Protein AF-A0A7C3J459-F1 (afdb_monomer)

Solvent-accessible surface area (backbone atoms only — not comparable to full-atom values): 18589 Å² total; per-residue (Å²): 133,90,83,88,88,87,83,89,86,87,84,85,84,88,87,85,89,77,86,83,72,85,74,74,81,78,81,73,82,73,87,79,75,80,76,58,60,68,54,55,55,45,50,54,50,54,70,47,57,52,96,84,62,43,69,62,56,54,51,49,48,51,51,51,52,50,51,51,39,52,52,49,32,42,52,53,36,30,63,58,34,61,98,46,64,33,66,57,41,47,49,52,47,52,50,55,27,71,74,28,70,70,48,36,50,52,51,50,53,52,50,47,52,53,48,50,53,40,47,36,55,75,72,44,46,53,62,52,48,49,53,52,48,32,66,74,68,74,58,69,51,41,62,57,53,40,71,72,62,55,63,54,56,32,51,48,35,74,75,62,70,42,73,72,55,47,54,51,31,45,42,38,53,72,44,47,49,62,32,50,65,52,36,52,56,34,51,29,61,63,60,64,29,58,41,58,41,48,24,51,55,42,22,55,51,37,41,52,64,66,38,48,60,32,42,74,71,45,43,18,53,23,40,16,55,44,26,46,71,74,69,62,71,49,68,30,52,54,49,51,75,76,72,40,74,65,56,45,52,59,49,55,62,79,46,78,66,36,63,31,37,39,21,61,71,31,14,51,30,46,26,50,24,62,53,34,59,67,45,73,42,63,68,42,19,50,51,41,39,51,49,25,52,49,38,43,48,22,37,37,57,35,19,45,37,48,72,66,16,41,55,45,5,47,52,46,8,54,50,16,38,50,51,11,55,63,69,27,54,88,41,62,90,53,80,75,50,57,91,97

pLDDT: mean 82.53, std 21.28, range [24.19, 98.69]

Nearest PDB structures (foldseek):
  6ebu-assembly1_A  TM=8.012E-01  e=7.419E-03  Aquifex aeolicus VF5
  3w36-assembly1_A  TM=6.814E-01  e=2.046E-01  Streptomyces sp. CNQ-525
  8bm3-assembly4_D  TM=3.125E-01  e=1.199E-02  Escherichia coli K-12

Mean predicted aligned error: 10.64 Å

Secondary structure (DSSP, 8-state):
------------------------------------HHHHHHHHHHHHT-TTTHHHHHHHHHHHHHHHHHHHHHHHHHHHSTTS-HHHHHHHHHHHHHT-HHHHHHHHHHHHHHHHHHHHHHTTHHHHHHHHHHHHHS--THHHHHHHHTTHHHHHHHHH--HHHHHHHHHIIIIIHHHHHHHHHHHHHHTT-HHHHHHHHHHHHHHHHHHHHHHHHS-B--HHHHIIIII-S--S--GGGGT-HHHHHHHHTT--SSB-SS-HHHHHHHHHHHHHGGGS-HHHHHHHHHHHHHHHHHHHHTT-S-HHHHHHHHHHHHHHHHHHHHHGGGGTTSPPPPP-

Structure (mmCIF, N/CA/C/O backbone):
data_AF-A0A7C3J459-F1
#
_entry.id   AF-A0A7C3J459-F1
#
loop_
_atom_site.group_PDB
_atom_site.id
_atom_site.type_symbol
_atom_site.label_atom_id
_atom_site.label_alt_id
_atom_site.label_comp_id
_atom_site.label_asym_id
_atom_site.label_entity_id
_atom_site.label_seq_id
_atom_site.pdbx_PDB_ins_code
_atom_site.Cartn_x
_atom_site.Cartn_y
_atom_site.Cartn_z
_atom_site.occupancy
_atom_site.B_iso_or_equiv
_atom_site.auth_seq_id
_atom_site.auth_comp_id
_atom_site.auth_asym_id
_atom_site.auth_atom_id
_atom_site.pdbx_PDB_model_num
ATOM 1 N N . MET A 1 1 ? 27.880 -18.298 -86.826 1.00 34.31 1 MET A N 1
ATOM 2 C CA . MET A 1 1 ? 28.522 -19.273 -87.727 1.00 34.31 1 MET A CA 1
ATOM 3 C C . MET A 1 1 ? 30.006 -19.287 -87.376 1.00 34.31 1 MET A C 1
ATOM 5 O O . MET A 1 1 ? 30.620 -18.258 -87.574 1.00 34.31 1 MET A O 1
ATOM 9 N N . ILE A 1 2 ? 30.490 -20.393 -86.776 1.00 31.08 2 ILE A N 1
ATOM 10 C CA . ILE A 1 2 ? 31.875 -20.934 -86.821 1.00 31.08 2 ILE A CA 1
ATOM 11 C C . ILE A 1 2 ? 32.986 -19.986 -86.272 1.00 31.08 2 ILE A C 1
ATOM 13 O O . ILE A 1 2 ? 33.170 -18.898 -86.780 1.00 31.08 2 ILE A O 1
ATOM 17 N N . THR A 1 3 ? 33.761 -20.283 -85.217 1.00 31.92 3 THR A N 1
ATOM 18 C CA . THR A 1 3 ? 34.496 -21.537 -84.957 1.00 31.92 3 THR A CA 1
ATOM 19 C C . THR A 1 3 ? 34.893 -21.715 -83.482 1.00 31.92 3 THR A C 1
ATOM 21 O O . THR A 1 3 ? 35.289 -20.778 -82.798 1.00 31.92 3 THR A O 1
ATOM 24 N N . ARG A 1 4 ? 34.851 -22.977 -83.039 1.00 30.55 4 ARG A N 1
ATOM 25 C CA . ARG A 1 4 ? 35.480 -23.547 -81.837 1.00 30.55 4 ARG A CA 1
ATOM 26 C C . ARG A 1 4 ? 37.009 -23.603 -81.972 1.00 30.55 4 ARG A C 1
ATOM 28 O O . ARG A 1 4 ? 37.497 -23.940 -83.044 1.00 30.55 4 ARG A O 1
ATOM 35 N N . ALA A 1 5 ? 37.712 -23.553 -80.841 1.00 35.84 5 ALA A N 1
ATOM 36 C CA . ALA A 1 5 ? 38.929 -24.339 -80.639 1.00 35.84 5 ALA A CA 1
ATOM 37 C C . ALA A 1 5 ? 38.899 -24.994 -79.246 1.00 35.84 5 ALA A C 1
ATOM 39 O O . ALA A 1 5 ? 38.681 -24.337 -78.231 1.00 35.84 5 ALA A O 1
ATOM 40 N N . ARG A 1 6 ? 39.032 -26.324 -79.229 1.00 33.94 6 ARG A N 1
ATOM 41 C CA . ARG A 1 6 ? 39.116 -27.197 -78.049 1.00 33.94 6 ARG A CA 1
ATOM 42 C C . ARG A 1 6 ? 40.588 -27.494 -77.758 1.00 33.94 6 ARG A C 1
ATOM 44 O O . ARG A 1 6 ? 41.312 -27.829 -78.687 1.00 33.94 6 ARG A O 1
ATOM 51 N N . GLY A 1 7 ? 40.963 -27.534 -76.481 1.00 30.06 7 GLY A N 1
ATOM 52 C CA . GLY A 1 7 ? 42.199 -28.155 -75.995 1.00 30.06 7 GLY A CA 1
ATOM 53 C C . GLY A 1 7 ? 41.955 -28.900 -74.679 1.00 30.06 7 GLY A C 1
ATOM 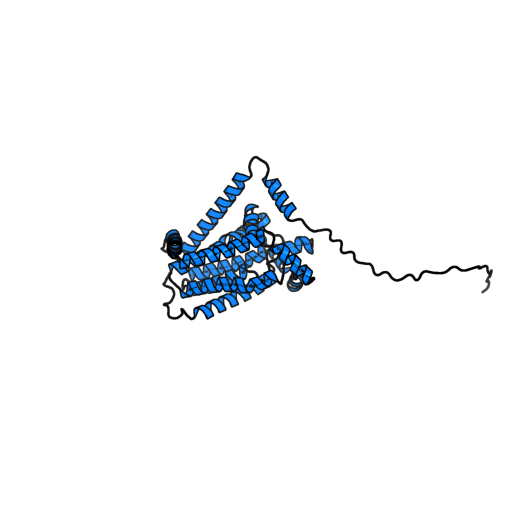54 O O . GLY A 1 7 ? 41.819 -28.283 -73.631 1.00 30.06 7 GLY A O 1
ATOM 55 N N . ARG A 1 8 ? 41.839 -30.232 -74.774 1.00 32.09 8 ARG A N 1
ATOM 56 C CA . ARG A 1 8 ? 41.974 -31.248 -73.700 1.00 32.09 8 ARG A CA 1
ATOM 57 C C . ARG A 1 8 ? 43.408 -31.213 -73.138 1.00 32.09 8 ARG A C 1
ATOM 59 O O . ARG A 1 8 ? 44.287 -30.747 -73.843 1.00 32.09 8 ARG A O 1
ATOM 66 N N . ALA A 1 9 ? 43.813 -31.810 -72.024 1.00 30.23 9 ALA A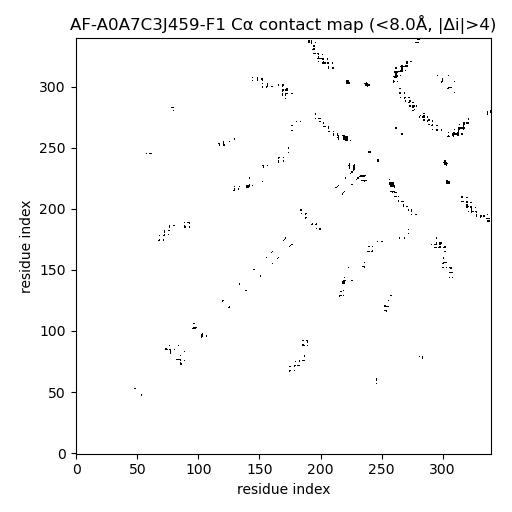 N 1
ATOM 67 C CA . ALA A 1 9 ? 43.253 -32.351 -70.787 1.00 30.23 9 ALA A CA 1
ATOM 68 C C . ALA A 1 9 ? 44.500 -32.721 -69.955 1.00 30.23 9 ALA A C 1
ATOM 70 O O . ALA A 1 9 ? 45.451 -33.251 -70.525 1.00 30.23 9 ALA A O 1
ATOM 71 N N . ALA A 1 10 ? 44.501 -32.514 -68.640 1.00 32.81 10 ALA A N 1
ATOM 72 C CA . ALA A 1 10 ? 45.391 -33.239 -67.734 1.00 32.81 10 ALA A CA 1
ATOM 73 C C . ALA A 1 10 ? 44.805 -33.199 -66.321 1.00 32.81 10 ALA A C 1
ATOM 75 O O . ALA A 1 10 ? 44.599 -32.135 -65.747 1.00 32.81 10 ALA A O 1
ATOM 76 N N . SER A 1 11 ? 44.519 -34.377 -65.777 1.00 33.78 11 SER A N 1
ATOM 77 C CA . SER A 1 11 ? 44.304 -34.606 -64.351 1.00 33.78 11 SER A CA 1
ATOM 78 C C . SER A 1 11 ? 45.419 -35.538 -63.886 1.00 33.78 11 SER A C 1
ATOM 80 O O . SER A 1 11 ? 45.828 -36.410 -64.660 1.00 33.78 11 SER A O 1
ATOM 82 N N . PRO A 1 12 ? 45.909 -35.393 -62.646 1.00 38.41 12 PRO A N 1
ATOM 83 C CA . PRO A 1 12 ? 45.837 -36.568 -61.782 1.00 38.41 12 PRO A CA 1
ATOM 84 C C . PRO A 1 12 ? 45.554 -36.284 -60.291 1.00 38.41 12 PRO A C 1
ATOM 86 O O . PRO A 1 12 ? 46.160 -35.419 -59.673 1.00 38.41 12 PRO A O 1
ATOM 89 N N . ARG A 1 13 ? 44.736 -37.192 -59.733 1.00 30.95 13 ARG A N 1
ATOM 90 C CA . ARG A 1 13 ? 44.843 -37.867 -58.416 1.00 30.95 13 ARG A CA 1
ATOM 91 C C . ARG A 1 13 ? 44.472 -37.120 -57.115 1.00 30.95 13 ARG A C 1
ATOM 93 O O . ARG A 1 13 ? 45.227 -36.334 -56.567 1.00 30.95 13 ARG A O 1
ATOM 100 N N . HIS A 1 14 ? 43.310 -37.541 -56.600 1.00 31.08 14 HIS A N 1
ATOM 101 C CA . HIS A 1 14 ? 42.974 -37.980 -55.231 1.00 31.08 14 HIS A CA 1
ATOM 102 C C . HIS A 1 14 ? 43.741 -37.445 -54.003 1.00 31.08 14 HIS A C 1
ATOM 104 O O . HIS A 1 14 ? 44.883 -37.827 -53.776 1.00 31.08 14 HIS A O 1
ATOM 110 N N . ALA A 1 15 ? 42.991 -36.817 -53.083 1.00 32.41 15 ALA A N 1
ATOM 111 C CA . ALA A 1 15 ? 42.891 -37.231 -51.672 1.00 32.41 15 ALA A CA 1
ATOM 112 C C . ALA A 1 15 ? 41.584 -36.683 -51.030 1.00 32.41 15 ALA A C 1
ATOM 114 O O . ALA A 1 15 ? 41.034 -35.707 -51.543 1.00 32.41 15 ALA A O 1
ATOM 115 N N . PRO A 1 16 ? 41.036 -37.320 -49.972 1.00 36.25 16 PRO A N 1
ATOM 116 C CA . PRO A 1 16 ? 39.628 -37.216 -49.585 1.00 36.25 16 PRO A CA 1
ATOM 117 C C . PRO A 1 16 ? 39.377 -36.369 -48.325 1.00 36.25 16 PRO A C 1
ATOM 119 O O . PRO A 1 16 ? 40.254 -36.197 -47.486 1.00 36.25 16 PRO A O 1
ATOM 122 N N . GLY A 1 17 ? 38.113 -35.974 -48.135 1.00 28.28 17 GLY A N 1
ATOM 123 C CA . GLY A 1 17 ? 37.538 -35.774 -46.803 1.00 28.28 17 GLY A CA 1
ATOM 124 C C . GLY A 1 17 ? 37.360 -34.326 -46.351 1.00 28.28 17 GLY A C 1
ATOM 125 O O . GLY A 1 17 ? 38.314 -33.651 -45.992 1.00 28.28 17 GLY A O 1
ATOM 126 N N . ALA A 1 18 ? 36.101 -33.887 -46.287 1.00 32.38 18 ALA A N 1
ATOM 127 C CA . ALA A 1 18 ? 35.482 -33.368 -45.062 1.00 32.38 18 ALA A CA 1
ATOM 128 C C . ALA A 1 18 ? 34.083 -32.831 -45.391 1.00 32.38 18 ALA A C 1
ATOM 130 O O . ALA A 1 18 ? 33.909 -31.741 -45.937 1.00 32.38 18 ALA A O 1
ATOM 131 N N . SER A 1 19 ? 33.074 -33.618 -45.029 1.00 33.53 19 SER A N 1
ATOM 132 C CA . SER A 1 19 ? 31.668 -33.234 -44.994 1.00 33.53 19 SER A CA 1
ATOM 133 C C . SER A 1 19 ? 31.502 -31.953 -44.173 1.00 33.53 19 SER A C 1
ATOM 135 O O . SER A 1 19 ? 31.698 -31.940 -42.956 1.00 33.53 19 SER A O 1
ATOM 137 N N . ARG A 1 20 ? 31.152 -30.850 -44.837 1.00 31.66 20 ARG A N 1
ATOM 138 C CA . ARG A 1 20 ? 30.908 -29.558 -44.192 1.00 31.66 20 ARG A CA 1
ATOM 139 C C . ARG A 1 20 ? 29.530 -29.602 -43.528 1.00 31.66 20 ARG A C 1
ATOM 141 O O . ARG A 1 20 ? 28.526 -29.214 -44.112 1.00 31.66 20 ARG A O 1
ATOM 148 N N . ALA A 1 21 ? 29.486 -30.134 -42.308 1.00 34.16 21 ALA A N 1
ATOM 149 C CA . ALA A 1 21 ? 28.315 -30.068 -41.447 1.00 34.16 21 ALA A CA 1
ATOM 150 C C . ALA A 1 21 ? 27.934 -28.596 -41.215 1.00 34.16 21 ALA A C 1
ATOM 152 O O . ALA A 1 21 ? 28.747 -27.798 -40.739 1.00 34.16 21 ALA A O 1
ATOM 153 N N . LEU A 1 22 ? 26.691 -28.249 -41.555 1.00 36.00 22 LEU A N 1
ATOM 154 C CA . LEU A 1 22 ? 26.037 -26.988 -41.216 1.00 36.00 22 LEU A CA 1
ATOM 155 C C . LEU A 1 22 ? 26.045 -26.809 -39.690 1.00 36.00 22 LEU A C 1
ATOM 157 O O . LEU A 1 22 ? 25.174 -27.304 -38.974 1.00 36.00 22 LEU A O 1
ATOM 161 N N . ARG A 1 23 ? 27.055 -26.106 -39.169 1.00 30.00 23 ARG A N 1
ATOM 162 C CA . ARG A 1 23 ? 27.071 -25.646 -37.780 1.00 30.00 23 ARG A CA 1
ATOM 163 C C . ARG A 1 23 ? 26.020 -24.550 -37.631 1.00 30.00 23 ARG A C 1
ATOM 165 O O . ARG A 1 23 ? 26.245 -23.416 -38.041 1.00 30.00 23 ARG A O 1
ATOM 172 N N . ARG A 1 24 ? 24.889 -24.889 -37.006 1.00 35.84 24 ARG A N 1
ATOM 173 C CA . ARG A 1 24 ? 23.989 -23.899 -36.400 1.00 35.84 24 ARG A CA 1
ATOM 174 C C . ARG A 1 24 ? 24.815 -23.015 -35.454 1.00 35.84 24 ARG A C 1
ATOM 176 O O . ARG A 1 24 ? 25.616 -23.565 -34.688 1.00 35.84 24 ARG A O 1
ATOM 183 N N . PRO A 1 25 ? 24.674 -21.681 -35.485 1.00 27.64 25 PRO A N 1
ATOM 184 C CA . PRO A 1 25 ? 25.411 -20.829 -34.569 1.00 27.64 25 PRO A CA 1
ATOM 185 C C . PRO A 1 25 ? 24.964 -21.152 -33.140 1.00 27.64 25 PRO A C 1
ATOM 187 O O . PRO A 1 25 ? 23.796 -21.013 -32.787 1.00 27.64 25 PRO A O 1
ATOM 190 N N . ARG A 1 26 ? 25.903 -21.627 -32.313 1.00 28.12 26 ARG A N 1
ATOM 191 C CA . ARG A 1 26 ? 25.722 -21.684 -30.861 1.00 28.12 26 ARG A CA 1
ATOM 192 C C . ARG A 1 26 ? 25.604 -20.243 -30.377 1.00 28.12 26 ARG A C 1
ATOM 194 O O . ARG A 1 26 ? 26.614 -19.545 -30.303 1.00 28.12 26 ARG A O 1
ATOM 201 N N . VAL A 1 27 ? 24.390 -19.819 -30.045 1.00 31.14 27 VAL A N 1
ATOM 202 C CA . VAL A 1 27 ? 24.155 -18.612 -29.252 1.00 31.14 27 VAL A CA 1
ATOM 203 C C . VAL A 1 27 ? 24.823 -18.847 -27.898 1.00 31.14 27 VAL A C 1
ATOM 205 O O . VAL A 1 27 ? 24.325 -19.589 -27.055 1.00 31.14 27 VAL A O 1
ATOM 208 N N . ARG A 1 28 ? 26.021 -18.287 -27.714 1.00 24.19 28 ARG A N 1
ATOM 209 C CA . ARG A 1 28 ? 26.606 -18.121 -26.385 1.00 24.19 28 ARG A CA 1
ATOM 210 C C . ARG A 1 28 ? 25.812 -17.006 -25.716 1.00 24.19 28 ARG A C 1
ATOM 212 O O . ARG A 1 28 ? 25.994 -15.848 -26.077 1.00 24.19 28 ARG A O 1
ATOM 219 N N . PHE A 1 29 ? 24.964 -17.351 -24.750 1.00 28.61 29 PHE A N 1
ATOM 220 C CA . PHE A 1 29 ? 24.509 -16.389 -23.751 1.00 28.61 29 PHE A CA 1
ATOM 221 C C . PHE A 1 29 ? 25.750 -15.890 -23.006 1.00 28.61 29 PHE A C 1
ATOM 223 O O . PHE A 1 29 ? 26.310 -16.575 -22.151 1.00 28.61 29 PHE A O 1
ATOM 230 N N . ALA A 1 30 ? 26.247 -14.722 -23.403 1.00 28.17 30 ALA A N 1
ATOM 231 C CA . ALA A 1 30 ? 27.229 -13.998 -22.626 1.00 28.17 30 ALA A CA 1
ATOM 232 C C . ALA A 1 30 ? 26.495 -13.423 -21.411 1.00 28.17 30 ALA A C 1
ATOM 234 O O . ALA A 1 30 ? 25.757 -12.453 -21.530 1.00 28.17 30 ALA A O 1
ATOM 235 N N . SER A 1 31 ? 26.710 -14.016 -20.238 1.00 33.00 31 SER A N 1
ATOM 236 C CA . SER A 1 31 ? 26.277 -13.507 -18.932 1.00 33.00 31 SER A CA 1
ATOM 237 C C . SER A 1 31 ? 27.071 -12.255 -18.518 1.00 33.00 31 SER A C 1
ATOM 239 O O . SER A 1 31 ? 27.646 -12.190 -17.430 1.00 33.00 31 SER A O 1
ATOM 241 N N . ARG A 1 32 ? 27.192 -11.269 -19.409 1.00 34.28 32 ARG A N 1
ATOM 242 C CA . ARG A 1 32 ? 27.851 -9.992 -19.128 1.00 34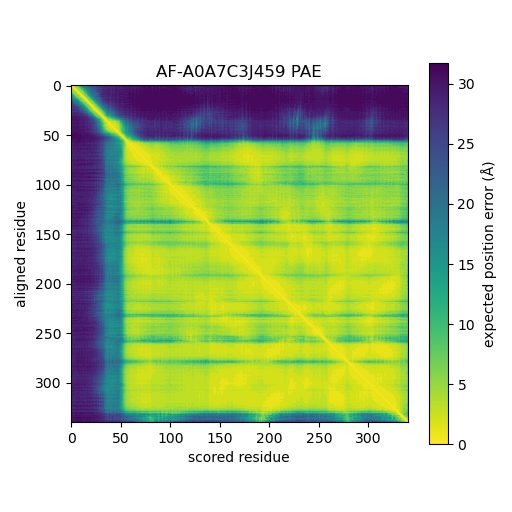.28 32 ARG A CA 1
ATOM 243 C C . ARG A 1 32 ? 26.781 -8.956 -18.838 1.00 34.28 32 ARG A C 1
ATOM 245 O O . ARG A 1 32 ? 26.191 -8.404 -19.755 1.00 34.28 32 ARG A O 1
ATOM 252 N N . GLY A 1 33 ? 26.558 -8.722 -17.549 1.00 32.72 33 GLY A N 1
ATOM 253 C CA . GLY A 1 33 ? 25.650 -7.680 -17.079 1.00 32.72 33 GLY A CA 1
ATOM 254 C C . GLY A 1 33 ? 24.986 -7.955 -15.734 1.00 32.72 33 GLY A C 1
ATOM 255 O O . GLY A 1 33 ? 23.918 -7.418 -15.487 1.00 32.72 33 GLY A O 1
ATOM 256 N N . GLY A 1 34 ? 25.572 -8.780 -14.859 1.00 29.78 34 GLY A N 1
ATOM 257 C CA . GLY A 1 34 ? 25.156 -8.792 -13.458 1.00 29.78 34 GLY A CA 1
ATOM 258 C C . GLY A 1 34 ? 25.568 -7.467 -12.822 1.00 29.78 34 GLY A C 1
ATOM 259 O O . GLY A 1 34 ? 26.739 -7.286 -12.493 1.00 29.78 34 GLY A O 1
ATOM 260 N N . PHE A 1 35 ? 24.640 -6.519 -12.716 1.00 42.19 35 PHE A N 1
ATOM 261 C CA . PHE A 1 35 ? 24.858 -5.301 -11.949 1.00 42.19 35 PHE A CA 1
ATOM 262 C C . PHE A 1 35 ? 24.984 -5.699 -10.479 1.00 42.19 35 PHE A C 1
ATOM 264 O O . PHE A 1 35 ? 24.024 -6.156 -9.860 1.00 42.19 35 PHE A O 1
ATOM 271 N N . ASP A 1 36 ? 26.189 -5.572 -9.927 1.00 44.44 36 ASP A N 1
ATOM 272 C CA . ASP A 1 36 ? 26.415 -5.800 -8.509 1.00 44.44 36 ASP A CA 1
ATOM 273 C C . ASP A 1 36 ? 25.771 -4.642 -7.736 1.00 44.44 36 ASP A C 1
ATOM 275 O O . ASP A 1 36 ? 26.370 -3.588 -7.526 1.00 44.44 36 ASP A O 1
ATOM 279 N N . TYR A 1 37 ? 24.514 -4.819 -7.330 1.00 44.81 37 TYR A N 1
ATOM 280 C CA . TYR A 1 37 ? 23.778 -3.867 -6.498 1.00 44.81 37 TYR A CA 1
ATOM 281 C C . TYR A 1 37 ? 24.548 -3.524 -5.212 1.00 44.81 37 TYR A C 1
ATOM 283 O O . TYR A 1 37 ? 24.478 -2.388 -4.735 1.00 44.81 37 TYR A O 1
ATOM 291 N N . LYS A 1 38 ? 25.388 -4.438 -4.695 1.00 44.91 38 LYS A N 1
ATOM 292 C CA . LYS A 1 38 ? 26.284 -4.119 -3.576 1.00 44.91 38 LYS A CA 1
ATOM 293 C C . LYS A 1 38 ? 27.290 -3.048 -3.959 1.00 44.91 38 LYS A C 1
ATOM 295 O O . LYS A 1 38 ? 27.654 -2.264 -3.094 1.00 44.91 38 LYS A O 1
ATOM 300 N N . MET A 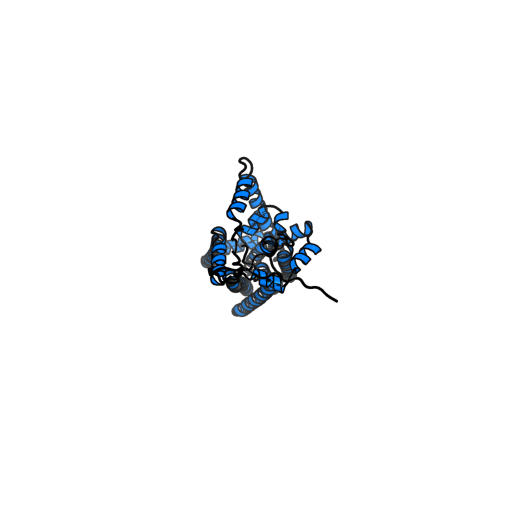1 39 ? 27.713 -2.972 -5.217 1.00 37.69 39 MET A N 1
ATOM 301 C CA . MET A 1 39 ? 28.602 -1.930 -5.719 1.00 37.69 39 MET A CA 1
ATOM 302 C C . MET A 1 39 ? 27.890 -0.579 -5.827 1.00 37.69 39 MET A C 1
ATOM 304 O O . MET A 1 39 ? 28.469 0.424 -5.432 1.00 37.69 39 MET A O 1
ATOM 308 N N . ALA A 1 40 ? 26.627 -0.528 -6.256 1.00 46.03 40 ALA A N 1
ATOM 309 C CA . ALA A 1 40 ? 25.850 0.718 -6.272 1.00 46.03 40 ALA A CA 1
ATOM 310 C C . ALA A 1 40 ? 25.547 1.232 -4.855 1.00 46.03 40 ALA A C 1
ATOM 312 O O . ALA A 1 40 ? 25.768 2.405 -4.559 1.00 46.03 40 ALA A O 1
ATOM 313 N N . VAL A 1 41 ? 25.149 0.338 -3.944 1.00 48.06 41 VAL A N 1
ATOM 314 C CA . VAL A 1 41 ? 24.963 0.653 -2.518 1.00 48.06 41 VAL A CA 1
ATOM 315 C C . VAL A 1 41 ? 26.295 1.015 -1.853 1.00 48.06 41 VAL A C 1
ATOM 317 O O . VAL A 1 41 ? 26.342 1.925 -1.028 1.00 48.06 41 VAL A O 1
ATOM 320 N N . ARG A 1 42 ? 27.401 0.356 -2.217 1.00 41.62 42 ARG A N 1
ATOM 321 C CA . ARG A 1 42 ? 28.754 0.696 -1.751 1.00 41.62 42 ARG A CA 1
ATOM 322 C C . ARG A 1 42 ? 29.199 2.050 -2.285 1.00 41.62 42 ARG A C 1
ATOM 324 O O . ARG A 1 42 ? 29.758 2.813 -1.516 1.00 41.62 42 ARG A O 1
ATOM 331 N N . ASN A 1 43 ? 28.925 2.379 -3.540 1.00 41.50 43 ASN A N 1
ATOM 332 C CA . ASN A 1 43 ? 29.277 3.669 -4.129 1.00 41.50 43 ASN A CA 1
ATOM 333 C C . ASN A 1 43 ? 28.423 4.800 -3.539 1.00 41.50 43 ASN A C 1
ATOM 335 O O . ASN A 1 43 ? 28.963 5.862 -3.246 1.00 41.50 43 ASN A O 1
ATOM 339 N N . ALA A 1 44 ? 27.145 4.550 -3.239 1.00 44.00 44 ALA A N 1
ATOM 340 C CA . ALA A 1 44 ? 26.305 5.465 -2.466 1.00 44.00 44 ALA A CA 1
ATOM 341 C C . ALA A 1 44 ? 26.817 5.642 -1.021 1.00 44.00 44 ALA A C 1
ATOM 343 O O . ALA A 1 44 ? 26.866 6.765 -0.523 1.00 44.00 44 ALA A O 1
ATOM 344 N N . ARG A 1 45 ? 27.286 4.563 -0.372 1.00 42.22 45 ARG A N 1
ATOM 345 C CA . ARG A 1 45 ? 27.949 4.622 0.948 1.00 42.22 45 ARG A CA 1
ATOM 346 C C . ARG A 1 45 ? 29.302 5.336 0.910 1.00 42.22 45 ARG A C 1
ATOM 348 O O . ARG A 1 45 ? 29.653 6.020 1.861 1.00 42.22 45 ARG A O 1
ATOM 355 N N . LEU A 1 46 ? 30.076 5.181 -0.161 1.00 42.12 46 LEU A N 1
ATOM 356 C CA . LEU A 1 46 ? 31.369 5.847 -0.341 1.00 42.12 46 LEU A CA 1
ATOM 357 C C . LEU A 1 46 ? 31.182 7.340 -0.633 1.00 42.12 46 LEU A C 1
ATOM 359 O O . LEU A 1 46 ? 31.916 8.151 -0.080 1.00 42.12 46 LEU A O 1
ATOM 363 N N . ALA A 1 47 ? 30.152 7.709 -1.400 1.00 41.19 47 ALA A N 1
ATOM 364 C CA . ALA A 1 47 ? 29.752 9.100 -1.600 1.00 41.19 47 ALA A CA 1
ATOM 365 C C . ALA A 1 47 ? 29.241 9.753 -0.299 1.00 41.19 47 ALA A C 1
ATOM 367 O O . ALA A 1 47 ? 29.504 10.931 -0.062 1.00 41.19 47 ALA A O 1
ATOM 368 N N . SER A 1 48 ? 28.585 8.990 0.587 1.00 45.00 48 SER A N 1
ATOM 369 C CA . SER A 1 48 ? 28.190 9.465 1.924 1.00 45.00 48 SER A CA 1
ATOM 370 C C . SER A 1 48 ? 29.320 9.462 2.963 1.00 45.00 48 SER A C 1
ATOM 372 O O . SER A 1 48 ? 29.166 10.069 4.019 1.00 45.00 48 SER A O 1
ATOM 374 N N . ASN A 1 49 ? 30.444 8.789 2.686 1.00 38.88 49 ASN A N 1
ATOM 375 C CA . ASN A 1 49 ? 31.583 8.630 3.601 1.00 38.88 49 ASN A CA 1
ATOM 376 C C . ASN A 1 49 ? 32.697 9.669 3.378 1.00 38.88 49 ASN A C 1
ATOM 378 O O . ASN A 1 49 ? 33.840 9.445 3.784 1.00 38.88 49 ASN A O 1
ATOM 382 N N . SER A 1 50 ? 32.393 10.828 2.784 1.00 40.09 50 SER A N 1
ATOM 383 C CA . SER A 1 50 ? 33.302 11.969 2.906 1.00 40.09 50 SER A CA 1
ATOM 384 C C . SER A 1 50 ? 33.383 12.379 4.396 1.00 40.09 50 SER A C 1
ATOM 386 O O . SER A 1 50 ? 32.344 12.566 5.040 1.00 40.09 50 SER A O 1
ATOM 388 N N . PRO A 1 51 ? 34.579 12.477 5.016 1.00 39.62 51 PRO A N 1
ATOM 389 C CA . PRO A 1 51 ? 34.718 12.282 6.468 1.00 39.62 51 PRO A CA 1
ATOM 390 C C . PRO A 1 51 ? 34.266 13.451 7.360 1.00 39.62 51 PRO A C 1
ATOM 392 O O . PRO A 1 51 ? 34.667 13.506 8.520 1.00 39.62 51 PRO A O 1
ATOM 395 N N . ARG A 1 52 ? 33.481 14.419 6.864 1.00 43.25 52 ARG A N 1
ATOM 396 C CA . ARG A 1 52 ? 33.127 15.621 7.645 1.00 43.25 52 ARG A CA 1
ATOM 397 C C . ARG A 1 52 ? 31.653 16.053 7.644 1.00 43.25 52 ARG A C 1
ATOM 399 O O . ARG A 1 52 ? 31.354 17.029 8.321 1.00 43.25 52 ARG A O 1
ATOM 406 N N . SER A 1 53 ? 30.711 15.346 7.002 1.00 47.47 53 SER A N 1
ATOM 407 C CA . SER A 1 53 ? 29.291 15.789 7.010 1.00 47.47 53 SER A CA 1
ATOM 408 C C . SER A 1 53 ? 28.187 14.708 6.983 1.00 47.47 53 SER A C 1
ATOM 410 O O . SER A 1 53 ? 27.016 15.045 7.156 1.00 47.47 53 SER A O 1
ATOM 412 N N . GLY A 1 54 ? 28.501 13.414 6.836 1.00 49.34 54 GLY A N 1
ATOM 413 C CA . GLY A 1 54 ? 27.490 12.378 6.527 1.00 49.34 54 GLY A CA 1
ATOM 414 C C . GLY A 1 54 ? 26.576 11.898 7.673 1.00 49.34 54 GLY A C 1
ATOM 415 O O . GLY A 1 54 ? 25.431 11.510 7.428 1.00 49.34 54 GLY A O 1
ATOM 416 N N . MET A 1 55 ? 27.029 11.934 8.932 1.00 53.47 55 MET A N 1
ATOM 417 C CA . MET A 1 55 ? 26.256 11.388 10.068 1.00 53.47 55 MET A CA 1
ATOM 418 C C . MET A 1 55 ? 25.139 12.336 10.541 1.00 53.47 55 MET A C 1
ATOM 420 O O . MET A 1 55 ? 24.067 11.891 10.938 1.00 53.47 55 MET A O 1
ATOM 424 N N . SER A 1 56 ? 25.367 13.651 10.434 1.00 67.56 56 SER A N 1
ATOM 425 C CA . SER A 1 56 ? 24.369 14.674 10.771 1.00 67.56 56 SER A CA 1
ATOM 426 C C . SER A 1 56 ? 23.233 14.703 9.743 1.00 67.56 56 SER A C 1
ATOM 428 O O . SER A 1 56 ? 22.064 14.664 10.113 1.00 67.56 56 SER A O 1
ATOM 430 N N . ALA A 1 57 ? 23.553 14.661 8.444 1.00 68.12 57 ALA A N 1
ATOM 431 C CA . ALA A 1 57 ? 22.551 14.737 7.378 1.00 68.12 57 ALA A CA 1
ATOM 432 C C . ALA A 1 57 ? 21.587 13.534 7.357 1.00 68.12 57 ALA A C 1
ATOM 434 O O . ALA A 1 57 ? 20.388 13.698 7.135 1.00 68.12 57 ALA A O 1
ATOM 435 N N . THR A 1 58 ? 22.093 12.326 7.622 1.00 78.06 58 THR A N 1
ATOM 436 C CA . THR A 1 58 ? 21.265 11.110 7.696 1.00 78.06 58 THR A CA 1
ATOM 437 C C . THR A 1 58 ? 20.366 11.106 8.929 1.00 78.06 58 THR A C 1
ATOM 439 O O . THR A 1 58 ? 19.179 10.806 8.812 1.00 78.06 58 THR A O 1
ATOM 442 N N . LEU A 1 59 ? 20.887 11.505 10.093 1.00 82.12 59 LEU A N 1
ATOM 443 C CA . LEU A 1 59 ? 20.087 11.661 11.307 1.00 82.12 59 LEU A CA 1
ATOM 444 C C . LEU A 1 59 ? 18.995 12.726 11.134 1.00 82.12 59 LEU A C 1
ATOM 446 O O . LEU A 1 59 ? 17.838 12.466 11.455 1.00 82.12 59 LEU A O 1
ATOM 450 N N . VAL A 1 60 ? 19.333 13.891 10.574 1.00 82.81 60 VAL A N 1
ATOM 451 C CA . VAL A 1 60 ? 18.370 14.965 10.284 1.00 82.81 60 VAL A CA 1
ATOM 452 C C . VAL A 1 60 ? 17.263 14.467 9.359 1.00 82.81 60 VAL A C 1
ATOM 454 O O . VAL A 1 60 ? 16.091 14.679 9.654 1.00 82.81 60 VAL A O 1
ATOM 457 N N . ALA A 1 61 ? 17.601 13.741 8.290 1.00 81.69 61 ALA A N 1
ATOM 458 C CA . ALA A 1 61 ? 16.601 13.181 7.387 1.00 81.69 61 ALA A CA 1
ATOM 459 C C . ALA A 1 61 ? 15.641 12.213 8.100 1.00 81.69 61 ALA A C 1
ATOM 461 O O . ALA A 1 61 ? 14.434 12.289 7.883 1.00 81.69 61 ALA A O 1
ATOM 462 N N . ARG A 1 62 ? 16.149 11.356 8.997 1.00 84.06 62 ARG A N 1
ATOM 463 C CA . ARG A 1 62 ? 15.315 10.443 9.802 1.00 84.06 62 ARG A CA 1
ATOM 464 C C . ARG A 1 62 ? 14.427 11.177 10.799 1.00 84.06 62 ARG A C 1
ATOM 466 O O . ARG A 1 62 ? 13.276 10.786 10.992 1.00 84.06 62 ARG A O 1
ATOM 473 N N . ILE A 1 63 ? 14.933 12.245 11.411 1.00 87.69 63 ILE A N 1
ATOM 474 C CA . ILE A 1 63 ? 14.145 13.104 12.303 1.00 87.69 63 ILE A CA 1
ATOM 475 C C . ILE A 1 63 ? 13.008 13.763 11.519 1.00 87.69 63 ILE A C 1
ATOM 477 O O . ILE A 1 63 ? 11.865 13.717 11.966 1.00 87.69 63 ILE A O 1
ATOM 481 N N . VAL A 1 64 ? 13.297 14.325 10.343 1.00 87.62 64 VAL A N 1
ATOM 482 C CA . VAL A 1 64 ? 12.292 14.961 9.479 1.00 87.62 64 VAL A CA 1
ATOM 483 C C . VAL A 1 64 ? 11.246 13.949 9.011 1.00 87.62 64 VAL A C 1
ATOM 485 O O . VAL A 1 64 ? 10.056 14.213 9.141 1.00 87.62 64 VAL A O 1
ATOM 488 N N . GLU A 1 65 ? 11.665 12.776 8.534 1.00 86.31 65 GLU A N 1
ATOM 489 C CA . GLU A 1 65 ? 10.771 11.677 8.143 1.00 86.31 65 GLU A CA 1
ATOM 490 C C . GLU A 1 65 ? 9.827 11.287 9.290 1.00 86.31 65 GLU A C 1
ATOM 492 O O . GLU A 1 65 ? 8.608 11.260 9.121 1.00 86.31 65 GLU A O 1
ATOM 497 N N . THR A 1 66 ? 10.381 11.070 10.486 1.00 88.75 66 THR A N 1
ATOM 498 C CA . THR A 1 66 ? 9.605 10.706 11.679 1.00 88.75 66 THR A CA 1
ATOM 499 C C . THR A 1 66 ? 8.637 11.820 12.074 1.00 88.75 66 THR A C 1
ATOM 501 O O . THR A 1 66 ? 7.470 11.553 12.357 1.00 88.75 66 THR A O 1
ATOM 504 N N . ALA A 1 67 ? 9.088 13.076 12.067 1.00 91.88 67 ALA A N 1
ATOM 505 C CA . ALA A 1 67 ? 8.249 14.226 12.383 1.00 91.88 67 ALA A CA 1
ATOM 506 C C . ALA A 1 67 ? 7.085 14.366 11.390 1.00 91.88 67 ALA A C 1
ATOM 508 O O . ALA A 1 67 ? 5.949 14.588 11.810 1.00 91.88 67 ALA A O 1
ATOM 509 N N . LEU A 1 68 ? 7.342 14.167 10.092 1.00 92.38 68 LEU A N 1
ATOM 510 C CA . LEU A 1 68 ? 6.317 14.174 9.047 1.00 92.38 68 LEU A CA 1
ATOM 511 C C . LEU A 1 68 ? 5.303 13.043 9.234 1.00 92.38 68 LEU A C 1
ATOM 513 O O . LEU A 1 68 ? 4.099 13.291 9.145 1.00 92.38 68 LEU A O 1
ATOM 517 N N . MET A 1 69 ? 5.752 11.822 9.537 1.00 92.81 69 MET A N 1
ATOM 518 C CA . MET A 1 69 ? 4.852 10.699 9.827 1.00 92.81 69 MET A CA 1
ATOM 519 C C . MET A 1 69 ? 3.986 10.976 11.060 1.00 92.81 69 MET A C 1
ATOM 521 O O . MET A 1 69 ? 2.769 10.810 11.004 1.00 92.81 69 MET A O 1
ATOM 525 N N . VAL A 1 70 ? 4.575 11.458 12.160 1.00 93.12 70 VAL A N 1
ATOM 526 C CA . VAL A 1 70 ? 3.831 11.798 13.385 1.00 93.12 70 VAL A CA 1
ATOM 527 C C . VAL A 1 70 ? 2.803 12.895 13.112 1.00 93.12 70 VAL A C 1
ATOM 529 O O . VAL A 1 70 ? 1.639 12.734 13.479 1.00 93.12 70 VAL A O 1
ATOM 532 N N . ALA A 1 71 ? 3.188 13.975 12.428 1.00 94.62 71 ALA A N 1
ATOM 533 C CA . ALA A 1 71 ? 2.270 15.049 12.057 1.00 94.62 71 ALA A CA 1
ATOM 534 C C . ALA A 1 71 ? 1.116 14.534 11.179 1.00 94.62 71 ALA A C 1
ATOM 536 O O . ALA A 1 71 ? -0.044 14.863 11.427 1.00 94.62 71 ALA A O 1
ATOM 537 N N . THR A 1 72 ? 1.419 13.664 10.211 1.00 95.25 72 THR A N 1
ATOM 538 C CA . THR A 1 72 ? 0.426 13.044 9.321 1.00 95.25 72 THR A CA 1
ATOM 539 C C . THR A 1 72 ? -0.542 12.151 10.098 1.00 95.25 72 THR A C 1
ATOM 541 O O . THR A 1 72 ? -1.753 12.261 9.917 1.00 95.25 72 THR A O 1
ATOM 544 N N . ILE A 1 73 ? -0.046 11.312 11.013 1.00 94.12 73 ILE A N 1
ATOM 545 C CA . ILE A 1 73 ? -0.885 10.467 11.877 1.00 94.12 73 ILE A CA 1
ATOM 546 C C . ILE A 1 73 ? -1.808 11.331 12.737 1.00 94.12 73 ILE A C 1
ATOM 548 O O . ILE A 1 73 ? -3.007 11.064 12.798 1.00 94.12 73 ILE A O 1
ATOM 552 N N . LEU A 1 74 ? -1.278 12.369 13.392 1.00 93.31 74 LEU A N 1
ATOM 553 C CA . LEU A 1 74 ? -2.078 13.245 14.248 1.00 93.31 74 LEU A CA 1
ATOM 554 C C . LEU A 1 74 ? -3.169 13.972 13.452 1.00 93.31 74 LEU A C 1
ATOM 556 O O . LEU A 1 74 ? -4.308 14.028 13.914 1.00 93.31 74 LEU A O 1
ATOM 560 N N . LEU A 1 75 ? -2.846 14.465 12.253 1.00 93.31 75 LEU A N 1
ATOM 561 C CA . LEU A 1 75 ? -3.810 15.094 11.351 1.00 93.31 75 LEU A CA 1
ATOM 562 C C . LEU A 1 75 ? -4.911 14.111 10.933 1.00 93.31 75 LEU A C 1
ATOM 564 O O . LEU A 1 75 ? -6.093 14.421 11.060 1.00 93.31 75 LEU A O 1
ATOM 568 N N . LEU A 1 76 ? -4.543 12.913 10.475 1.00 93.06 76 LEU A N 1
ATOM 569 C CA . LEU A 1 76 ? -5.505 11.903 10.027 1.00 93.06 76 LEU A CA 1
ATOM 570 C C . LEU A 1 76 ? -6.407 11.415 11.170 1.00 93.06 76 LEU A C 1
ATOM 572 O O . LEU A 1 76 ? -7.605 11.246 10.961 1.00 93.06 76 LEU A O 1
ATOM 576 N N . VAL A 1 77 ? -5.868 11.233 12.382 1.00 92.31 77 VAL A N 1
ATOM 577 C CA . VAL A 1 77 ? -6.665 10.891 13.574 1.00 92.31 77 VAL A CA 1
ATOM 578 C C . VAL A 1 77 ? -7.639 12.016 13.921 1.00 92.31 77 VAL A C 1
ATOM 580 O O . VAL A 1 77 ? -8.798 11.738 14.217 1.00 92.31 77 VAL A O 1
ATOM 583 N N . TRP A 1 78 ? -7.192 13.274 13.868 1.00 91.06 78 TRP A N 1
ATOM 584 C CA . TRP A 1 78 ? -8.046 14.428 14.150 1.00 91.06 78 TRP A CA 1
ATOM 585 C C . TRP A 1 78 ? -9.212 14.542 13.161 1.00 91.06 78 TRP A C 1
ATOM 587 O O . TRP A 1 78 ? -10.334 14.831 13.569 1.00 91.06 78 TRP A O 1
ATOM 597 N N . VAL A 1 79 ? -8.978 14.251 11.877 1.00 90.69 79 VAL A N 1
ATOM 598 C CA . VAL A 1 79 ? -10.052 14.209 10.871 1.00 90.69 79 VAL A CA 1
ATOM 599 C C . VAL A 1 79 ? -10.982 13.007 11.075 1.00 90.69 79 VAL A C 1
ATOM 601 O O . VAL A 1 79 ? -12.189 13.120 10.859 1.00 90.69 79 VAL A O 1
ATOM 604 N N . ALA A 1 80 ? -10.443 11.857 11.487 1.00 90.31 80 ALA A N 1
ATOM 605 C CA . ALA A 1 80 ? -11.221 10.639 11.702 1.00 90.31 80 ALA A CA 1
ATOM 606 C C . ALA A 1 80 ? -12.171 10.728 12.905 1.00 90.31 80 ALA A C 1
ATOM 608 O O . ALA A 1 80 ? -13.280 10.196 12.843 1.00 90.31 80 ALA A O 1
ATOM 609 N N . VAL A 1 81 ? -11.734 11.385 13.985 1.00 90.56 81 VAL A N 1
ATOM 610 C CA . VAL A 1 81 ? -12.490 11.547 15.237 1.00 90.56 81 VAL A CA 1
ATOM 611 C C . VAL A 1 81 ? -12.445 13.020 15.670 1.00 90.56 81 VAL A C 1
ATOM 613 O O . VAL A 1 81 ? -11.632 13.400 16.525 1.00 90.56 81 VAL A O 1
ATOM 616 N N . PRO A 1 82 ? -13.279 13.880 15.057 1.00 87.38 82 PRO A N 1
ATOM 617 C CA . PRO A 1 82 ? -13.329 15.297 15.388 1.00 87.38 82 PRO A CA 1
ATOM 618 C C . PRO A 1 82 ? -13.687 15.536 16.863 1.00 87.38 82 PRO A C 1
ATOM 620 O O . PRO A 1 82 ? -14.424 14.779 17.483 1.00 87.38 82 PRO A O 1
ATOM 623 N N . GLY A 1 83 ? -13.170 16.616 17.451 1.00 87.38 83 GLY A N 1
ATOM 624 C CA . GLY A 1 83 ? -13.487 16.999 18.837 1.00 87.38 83 GLY A CA 1
ATOM 625 C C . GLY A 1 83 ? -12.688 16.264 19.922 1.00 87.38 83 GLY A C 1
ATOM 626 O O . GLY A 1 83 ? -12.713 16.678 21.082 1.00 87.38 83 GLY A O 1
ATOM 627 N N . VAL A 1 84 ? -11.904 15.243 19.567 1.00 89.62 84 VAL A N 1
ATOM 628 C CA . VAL A 1 84 ? -10.968 14.581 20.484 1.00 89.62 84 VAL A CA 1
ATOM 629 C C . VAL A 1 84 ? -9.533 14.878 20.062 1.00 89.62 84 VAL A C 1
ATOM 631 O O . VAL A 1 84 ? -9.153 14.733 18.904 1.00 89.62 84 VAL A O 1
ATOM 634 N N . ALA A 1 85 ? -8.696 15.280 21.020 1.00 93.06 85 ALA A N 1
ATOM 635 C CA . ALA A 1 85 ? -7.288 15.526 20.736 1.00 93.06 85 ALA A CA 1
ATOM 636 C C . ALA A 1 85 ? -6.582 14.230 20.264 1.00 93.06 85 ALA A C 1
ATOM 638 O O . ALA A 1 85 ? -6.620 13.222 20.984 1.00 93.06 85 ALA A O 1
ATOM 639 N N . PRO A 1 86 ? -5.889 14.235 19.108 1.00 92.38 86 PRO A N 1
ATOM 640 C CA . PRO A 1 86 ? -5.411 13.013 18.454 1.00 92.38 86 PRO A CA 1
ATOM 641 C C . PRO A 1 86 ? -4.377 12.236 19.283 1.00 92.38 86 PRO A C 1
ATOM 643 O O . PRO A 1 86 ? -4.393 11.004 19.314 1.00 92.38 86 PRO A O 1
ATOM 646 N N . TRP A 1 87 ? -3.530 12.931 20.050 1.00 91.06 87 TRP A N 1
ATOM 647 C CA . TRP A 1 87 ? -2.567 12.291 20.955 1.00 91.06 87 TRP A CA 1
ATOM 648 C C . TRP A 1 87 ? -3.239 11.515 22.096 1.00 91.06 87 TRP A C 1
ATOM 650 O O . TRP A 1 87 ? -2.684 10.523 22.566 1.00 91.06 87 TRP A O 1
ATOM 660 N N . ARG A 1 88 ? -4.452 11.900 22.526 1.00 92.00 88 ARG A N 1
ATOM 661 C CA . ARG A 1 88 ? -5.217 11.141 23.534 1.00 92.00 88 ARG A CA 1
ATOM 662 C C . ARG A 1 88 ? -5.730 9.826 22.954 1.00 92.00 88 ARG A C 1
ATOM 664 O O . ARG A 1 88 ? -5.720 8.811 23.650 1.00 92.00 88 ARG A O 1
ATOM 671 N N . ILE A 1 89 ? -6.140 9.821 21.686 1.00 91.12 89 ILE A N 1
ATOM 672 C CA . ILE A 1 89 ? -6.585 8.611 20.983 1.00 91.12 89 ILE A CA 1
ATOM 673 C C . ILE A 1 89 ? -5.416 7.629 20.864 1.00 91.12 89 ILE A C 1
ATOM 675 O O . ILE A 1 89 ? -5.494 6.526 21.416 1.00 91.12 89 ILE A O 1
ATOM 679 N N . ALA A 1 90 ? -4.311 8.063 20.252 1.00 85.94 90 ALA A N 1
ATOM 680 C CA . ALA A 1 90 ? -3.120 7.236 20.068 1.00 85.94 90 ALA A CA 1
ATOM 681 C C . ALA A 1 90 ? -2.526 6.775 21.411 1.00 85.94 90 ALA A C 1
ATOM 683 O O . ALA A 1 90 ? -2.320 5.579 21.625 1.00 85.94 90 ALA A O 1
ATOM 684 N N . GLY A 1 91 ? -2.344 7.701 22.359 1.00 87.00 91 GLY A N 1
ATOM 685 C CA . GLY A 1 91 ? -1.788 7.412 23.681 1.00 87.00 91 GLY A CA 1
ATOM 686 C C . GLY A 1 91 ? -2.647 6.439 24.487 1.00 87.00 91 GLY A C 1
ATOM 687 O O . GLY A 1 91 ? -2.125 5.498 25.081 1.00 87.00 91 GLY A O 1
ATOM 688 N N . SER A 1 92 ? -3.976 6.591 24.461 1.00 90.69 92 SER A N 1
ATOM 689 C CA . SER A 1 92 ? -4.868 5.673 25.175 1.00 90.69 92 SER A CA 1
ATOM 690 C C . SER A 1 92 ? -4.882 4.269 24.558 1.00 90.69 92 SER A C 1
ATOM 692 O O . SER A 1 92 ? -4.944 3.285 25.297 1.00 90.69 92 SER A O 1
ATOM 694 N N . SER A 1 93 ? -4.791 4.151 23.228 1.00 88.25 93 SER A N 1
ATOM 695 C CA . SER A 1 93 ? -4.686 2.860 22.534 1.00 88.25 93 SER A CA 1
ATOM 696 C C . SER A 1 93 ? -3.366 2.153 22.850 1.00 88.25 93 SER A C 1
ATOM 698 O O . SER A 1 93 ? -3.356 0.968 23.208 1.00 88.25 93 SER A O 1
ATOM 700 N N . ALA A 1 94 ? -2.255 2.893 22.810 1.00 86.88 94 ALA A N 1
ATOM 701 C CA . ALA A 1 94 ? -0.938 2.387 23.185 1.00 86.88 94 ALA A CA 1
ATOM 702 C C . ALA A 1 94 ? -0.925 1.912 24.646 1.00 86.88 94 ALA A C 1
ATOM 704 O O . ALA A 1 94 ? -0.549 0.775 24.931 1.00 86.88 94 ALA A O 1
ATOM 705 N N . TRP A 1 95 ? -1.445 2.728 25.565 1.00 90.19 95 TRP A N 1
ATOM 706 C CA . TRP A 1 95 ? -1.519 2.397 26.987 1.00 90.19 95 TRP A CA 1
ATOM 707 C C . TRP A 1 95 ? -2.312 1.116 27.266 1.00 90.19 95 TRP A C 1
ATOM 709 O O . TRP A 1 95 ? -1.862 0.245 28.012 1.00 90.19 95 TRP A O 1
ATOM 719 N N . ARG A 1 96 ? -3.477 0.953 26.628 1.00 90.62 96 ARG A N 1
ATOM 720 C CA . ARG A 1 96 ? -4.288 -0.271 26.747 1.00 90.62 96 ARG A CA 1
ATOM 721 C C . ARG A 1 96 ? -3.583 -1.504 26.206 1.00 90.62 96 ARG A C 1
ATOM 723 O O . ARG A 1 96 ? -3.785 -2.596 26.731 1.00 90.62 96 ARG A O 1
ATOM 730 N N . THR A 1 97 ? -2.803 -1.336 25.145 1.00 88.44 97 THR A N 1
ATOM 731 C CA . THR A 1 97 ? -2.032 -2.422 24.539 1.00 88.44 97 THR A CA 1
ATOM 732 C C . THR A 1 97 ? -0.927 -2.883 25.481 1.00 88.44 97 THR A C 1
ATOM 734 O O . THR A 1 97 ? -0.832 -4.075 25.750 1.00 88.44 97 THR A O 1
ATOM 737 N N . LEU A 1 98 ? -0.177 -1.947 26.070 1.00 88.19 98 LEU A N 1
ATOM 738 C CA . LEU A 1 98 ? 0.909 -2.249 27.009 1.00 88.19 98 LEU A CA 1
ATOM 739 C C . LEU A 1 98 ? 0.416 -2.850 28.333 1.00 88.19 98 LEU A C 1
ATOM 741 O O . LEU A 1 98 ? 1.078 -3.709 28.903 1.00 88.19 98 LEU A 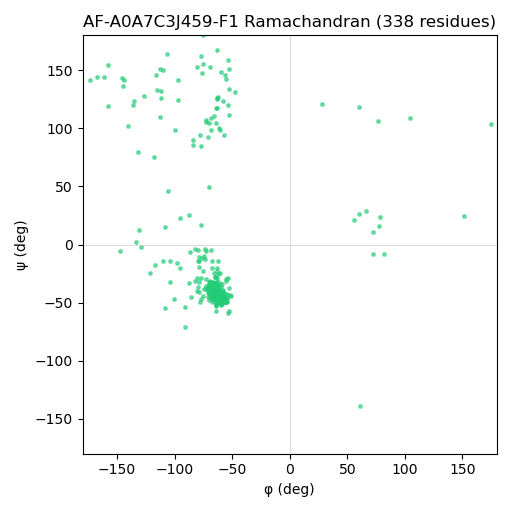O 1
ATOM 745 N N . ARG A 1 99 ? -0.765 -2.447 28.817 1.00 93.19 99 ARG A N 1
ATOM 746 C CA . ARG A 1 99 ? -1.359 -2.988 30.055 1.00 93.19 99 ARG A CA 1
ATOM 747 C C . ARG A 1 99 ? -2.037 -4.349 29.900 1.00 93.19 99 ARG A C 1
ATOM 749 O O . ARG A 1 99 ? -2.412 -4.953 30.899 1.00 93.19 99 ARG A O 1
ATOM 756 N N . SER A 1 100 ? -2.235 -4.832 28.677 1.00 92.75 100 SER A N 1
ATOM 757 C CA . SER A 1 100 ? -2.896 -6.110 28.420 1.00 92.75 100 SER A CA 1
ATOM 758 C C . SER A 1 100 ? -1.898 -7.097 27.831 1.00 92.75 100 SER A C 1
ATOM 760 O O . SER A 1 100 ? -1.543 -6.978 26.663 1.00 92.75 100 SER A O 1
ATOM 762 N N . GLY A 1 101 ? -1.506 -8.120 28.599 1.00 91.19 101 GLY A N 1
ATOM 763 C CA . GLY A 1 101 ? -0.539 -9.129 28.141 1.00 91.19 101 GLY A CA 1
ATOM 764 C C . GLY A 1 101 ? -0.924 -9.776 26.805 1.00 91.19 101 GLY A C 1
ATOM 765 O O . GLY A 1 101 ? -0.085 -9.956 25.930 1.00 91.19 101 GLY A O 1
ATOM 766 N N . ARG A 1 102 ? -2.224 -10.016 26.585 1.00 90.50 102 ARG A N 1
ATOM 767 C CA . ARG A 1 102 ? -2.742 -10.535 25.310 1.00 90.50 102 ARG A CA 1
ATOM 768 C C . ARG A 1 102 ? -2.562 -9.554 24.146 1.00 90.50 102 ARG A C 1
ATOM 770 O O . ARG A 1 102 ? -2.177 -9.973 23.060 1.00 90.50 102 ARG A O 1
ATOM 777 N N . ARG A 1 103 ? -2.841 -8.260 24.343 1.00 88.50 103 ARG A N 1
ATOM 778 C CA . ARG A 1 103 ? -2.649 -7.243 23.291 1.00 88.50 103 ARG A CA 1
ATOM 779 C C . ARG A 1 103 ? -1.165 -6.997 23.025 1.00 88.50 103 ARG A C 1
ATOM 781 O O . ARG A 1 103 ? -0.783 -6.866 21.868 1.00 88.50 103 ARG A O 1
ATOM 788 N N . ALA A 1 104 ? -0.341 -6.990 24.071 1.00 88.81 104 ALA A N 1
ATOM 789 C CA . ALA A 1 104 ? 1.109 -6.904 23.957 1.00 88.81 104 ALA A CA 1
ATOM 790 C C . ALA A 1 104 ? 1.684 -8.087 23.162 1.00 88.81 104 ALA A C 1
ATOM 792 O O . ALA A 1 104 ? 2.514 -7.872 22.286 1.00 88.81 104 ALA A O 1
ATOM 793 N N . LEU A 1 105 ? 1.182 -9.310 23.383 1.00 90.81 105 LEU A N 1
ATOM 794 C CA . LEU A 1 105 ? 1.557 -10.486 22.593 1.00 90.81 105 LEU A CA 1
ATOM 795 C C . LEU A 1 105 ? 1.208 -10.318 21.106 1.00 90.81 105 LEU A C 1
ATOM 797 O O . LEU A 1 105 ? 2.028 -10.629 20.249 1.00 90.81 105 LEU A O 1
ATOM 801 N N . TYR A 1 106 ? 0.020 -9.794 20.785 1.00 86.31 106 TYR A N 1
ATOM 802 C CA . TYR A 1 106 ? -0.359 -9.516 19.394 1.00 86.31 106 TYR A CA 1
ATOM 803 C C . TYR A 1 106 ? 0.513 -8.437 18.753 1.00 86.31 106 TYR A C 1
ATOM 805 O O . TYR A 1 106 ? 0.940 -8.603 17.614 1.00 86.31 106 TYR A O 1
ATOM 813 N N . LEU A 1 107 ? 0.827 -7.366 19.485 1.00 87.19 107 LEU A N 1
ATOM 814 C CA . LEU A 1 107 ? 1.755 -6.343 19.009 1.00 87.19 107 LEU A CA 1
ATOM 815 C C . LEU A 1 107 ? 3.144 -6.940 18.752 1.00 87.19 107 LEU A C 1
ATOM 817 O O . LEU A 1 107 ? 3.713 -6.702 17.692 1.00 87.19 107 LEU A O 1
ATOM 821 N N . ALA A 1 108 ? 3.661 -7.749 19.677 1.00 89.88 108 ALA A N 1
ATOM 822 C CA . ALA A 1 108 ? 4.943 -8.426 19.521 1.00 89.88 108 ALA A CA 1
ATOM 823 C C . ALA A 1 108 ? 4.957 -9.357 18.298 1.00 89.88 108 ALA A C 1
ATOM 825 O O . ALA A 1 108 ? 5.932 -9.355 17.553 1.00 89.88 108 ALA A O 1
ATOM 826 N N . ALA A 1 109 ? 3.869 -10.091 18.045 1.00 88.56 109 ALA A N 1
ATOM 827 C CA . ALA A 1 109 ? 3.725 -10.928 16.854 1.00 88.56 109 ALA A CA 1
ATOM 828 C C . ALA A 1 109 ? 3.690 -10.106 15.549 1.00 88.56 109 ALA A C 1
ATOM 830 O O . ALA A 1 109 ? 4.316 -10.480 14.563 1.00 88.56 109 ALA A O 1
ATOM 831 N N . CYS A 1 110 ? 3.008 -8.959 15.523 1.00 85.75 110 CYS A N 1
ATOM 832 C CA . CYS A 1 110 ? 3.041 -8.073 14.355 1.00 85.75 110 CYS A CA 1
ATOM 833 C C . CYS A 1 110 ? 4.444 -7.494 14.123 1.00 85.75 110 CYS A C 1
ATOM 835 O O . CYS A 1 110 ? 4.933 -7.482 12.995 1.00 85.75 110 CYS A O 1
ATOM 837 N N . LEU A 1 111 ? 5.108 -7.039 15.190 1.00 89.38 111 LEU A N 1
ATOM 838 C CA . LEU A 1 111 ? 6.469 -6.508 15.116 1.00 89.38 111 LEU A CA 1
ATOM 839 C C . LEU A 1 111 ? 7.474 -7.577 14.679 1.00 89.38 111 LEU A C 1
ATOM 841 O O . LEU A 1 111 ? 8.393 -7.257 13.931 1.00 89.38 111 LEU A O 1
ATOM 845 N N . SER A 1 112 ? 7.295 -8.837 15.084 1.00 89.44 112 SER A N 1
ATOM 846 C CA . SER A 1 112 ? 8.165 -9.928 14.644 1.00 89.44 112 SER A CA 1
ATOM 847 C C . SER A 1 112 ? 7.981 -10.255 13.163 1.00 89.44 112 SER A C 1
ATOM 849 O O . SER A 1 112 ? 8.976 -10.495 12.487 1.00 89.44 112 SER A O 1
ATOM 851 N N . ILE A 1 113 ? 6.756 -10.189 12.627 1.00 88.31 113 ILE A N 1
ATOM 852 C CA . ILE A 1 113 ? 6.504 -10.328 11.182 1.00 88.31 113 ILE A CA 1
ATOM 853 C C . ILE A 1 113 ? 7.172 -9.187 10.407 1.00 88.31 113 ILE A C 1
ATOM 855 O O . ILE A 1 113 ? 7.870 -9.439 9.427 1.00 88.31 113 ILE A O 1
ATOM 859 N N . LEU A 1 114 ? 7.012 -7.938 10.859 1.00 86.56 114 LEU A N 1
ATOM 860 C CA . LEU A 1 114 ? 7.658 -6.782 10.226 1.00 86.56 114 LEU A CA 1
ATOM 861 C C . LEU A 1 114 ? 9.184 -6.888 10.280 1.00 86.56 114 LEU A C 1
ATOM 863 O O . LEU A 1 114 ? 9.851 -6.635 9.279 1.00 86.56 114 LEU A O 1
ATOM 867 N N . PHE A 1 115 ? 9.735 -7.308 11.420 1.00 90.38 115 PHE A N 1
ATOM 868 C CA . PHE A 1 115 ? 11.167 -7.545 11.572 1.00 90.38 115 PHE A CA 1
ATOM 869 C C . PHE A 1 115 ? 11.657 -8.676 10.664 1.00 90.38 115 PHE A C 1
ATOM 871 O O . PHE A 1 115 ? 12.695 -8.531 10.027 1.00 90.38 115 PHE A O 1
ATOM 878 N N . ALA A 1 116 ? 10.910 -9.777 10.559 1.00 90.44 116 ALA A N 1
ATOM 879 C CA . ALA A 1 116 ? 11.241 -10.880 9.665 1.00 90.44 116 ALA A CA 1
ATOM 880 C C . ALA A 1 116 ? 11.240 -10.432 8.197 1.00 90.44 116 ALA A C 1
ATOM 882 O O . ALA A 1 116 ? 12.178 -10.755 7.476 1.00 90.44 116 ALA A O 1
ATOM 883 N N . ASN A 1 117 ? 10.252 -9.636 7.771 1.00 87.56 117 ASN A N 1
ATOM 884 C CA . ASN A 1 117 ? 10.214 -9.057 6.426 1.00 87.56 117 ASN A CA 1
ATOM 885 C C . ASN A 1 117 ? 11.392 -8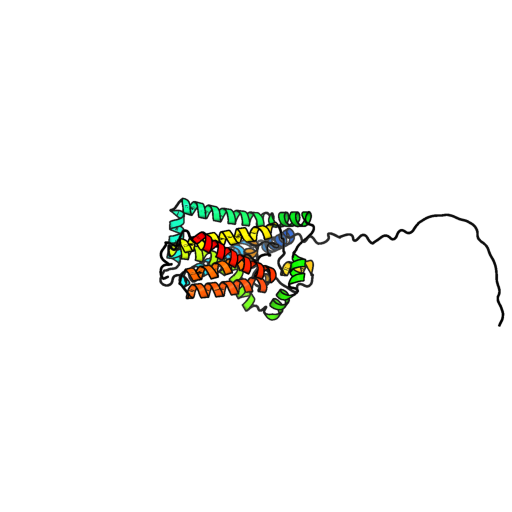.098 6.178 1.00 87.56 117 ASN A C 1
ATOM 887 O O . ASN A 1 117 ? 12.078 -8.187 5.162 1.00 87.56 117 ASN A O 1
ATOM 891 N N . TYR A 1 118 ? 11.680 -7.220 7.141 1.00 90.00 118 TYR A N 1
ATOM 892 C CA . TYR A 1 118 ? 12.831 -6.323 7.079 1.00 90.00 118 TYR A CA 1
ATOM 893 C C . TYR A 1 118 ? 14.148 -7.102 6.956 1.00 90.00 118 TYR A C 1
ATOM 895 O O . TYR A 1 118 ? 14.977 -6.781 6.105 1.00 90.00 118 TYR A O 1
ATOM 903 N N . ALA A 1 119 ? 14.335 -8.143 7.771 1.00 91.50 119 ALA A N 1
ATOM 904 C CA . ALA A 1 119 ? 15.513 -9.002 7.731 1.00 91.50 119 ALA A CA 1
ATOM 905 C C . ALA A 1 119 ? 15.604 -9.782 6.411 1.00 91.50 119 ALA A C 1
ATOM 907 O O . ALA A 1 119 ? 16.680 -9.841 5.825 1.00 91.50 119 ALA A O 1
ATOM 908 N N . TYR A 1 120 ? 14.489 -10.323 5.914 1.00 89.38 120 TYR A N 1
ATOM 909 C CA . TYR A 1 120 ? 14.405 -11.018 4.628 1.00 89.38 120 TYR A CA 1
ATOM 910 C C . TYR A 1 120 ? 14.934 -10.146 3.477 1.00 89.38 120 TYR A C 1
ATOM 912 O O . TYR A 1 120 ? 15.803 -10.591 2.726 1.00 89.38 120 TYR A O 1
ATOM 920 N N . LEU A 1 121 ? 14.513 -8.879 3.417 1.00 88.38 121 LEU A N 1
ATOM 921 C CA . LEU A 1 121 ? 14.999 -7.904 2.434 1.00 88.38 121 LEU A CA 1
ATOM 922 C C . LEU A 1 121 ? 16.478 -7.535 2.655 1.00 88.38 121 LEU A C 1
ATOM 924 O O . LEU A 1 121 ? 17.296 -7.590 1.741 1.00 88.38 121 LEU A O 1
ATOM 928 N N . HIS A 1 122 ? 16.875 -7.188 3.883 1.00 88.94 122 HIS A N 1
ATOM 929 C CA . HIS A 1 122 ? 18.224 -6.660 4.149 1.00 88.94 122 HIS A CA 1
ATOM 930 C C . HIS A 1 122 ? 19.329 -7.718 4.134 1.00 88.94 122 HIS A C 1
ATOM 932 O O . HIS A 1 122 ? 20.498 -7.392 3.914 1.00 88.94 122 HIS A O 1
ATOM 938 N N . LEU A 1 123 ? 18.979 -8.985 4.347 1.00 91.94 123 LEU A N 1
ATOM 939 C CA . LEU A 1 123 ? 19.886 -10.116 4.165 1.00 91.94 123 LEU A CA 1
ATOM 940 C C . LEU A 1 123 ? 19.975 -10.553 2.689 1.00 91.94 123 LEU A C 1
ATOM 942 O O . LEU A 1 123 ? 20.781 -11.434 2.363 1.00 91.94 123 LEU A O 1
ATOM 946 N N . GLY A 1 124 ? 19.189 -9.934 1.797 1.00 88.62 124 GLY A N 1
ATOM 947 C CA . GLY A 1 124 ? 19.102 -10.265 0.375 1.00 88.62 124 GLY A CA 1
ATOM 948 C C . GLY A 1 124 ? 18.512 -11.653 0.131 1.00 88.62 124 GLY A C 1
ATOM 949 O O . GLY A 1 124 ? 18.924 -12.343 -0.805 1.00 88.62 124 GLY A O 1
ATOM 950 N N . MET A 1 125 ? 17.649 -12.130 1.035 1.00 89.44 125 MET A N 1
ATOM 951 C CA . MET A 1 125 ? 17.001 -13.437 0.901 1.00 89.44 125 MET A CA 1
ATOM 952 C C . MET A 1 125 ? 15.926 -13.419 -0.185 1.00 89.44 125 MET A C 1
ATOM 954 O O . MET A 1 125 ? 15.728 -14.445 -0.830 1.00 89.44 125 MET A O 1
ATOM 958 N N . ASP A 1 126 ? 15.300 -12.266 -0.413 1.00 88.75 126 ASP A N 1
ATOM 959 C CA . ASP A 1 126 ? 14.411 -11.977 -1.540 1.00 88.75 126 ASP A CA 1
ATOM 960 C C . ASP A 1 126 ? 15.084 -12.289 -2.876 1.00 88.75 126 ASP A C 1
ATOM 962 O O . ASP A 1 126 ? 14.678 -13.214 -3.576 1.00 88.75 126 ASP A O 1
ATOM 966 N N . GLN A 1 127 ? 16.216 -11.647 -3.156 1.00 88.56 127 GLN A N 1
ATOM 967 C CA . GLN A 1 127 ? 16.931 -11.810 -4.420 1.00 88.56 127 GLN A CA 1
ATOM 968 C C . GLN A 1 127 ? 17.429 -13.244 -4.621 1.00 88.56 127 GLN A C 1
ATOM 970 O O . GLN A 1 127 ? 17.412 -13.770 -5.734 1.00 88.56 127 GLN A O 1
ATOM 975 N N . ARG A 1 128 ? 17.878 -13.902 -3.542 1.00 91.38 128 ARG A N 1
ATOM 976 C CA . ARG A 1 128 ? 18.319 -15.306 -3.593 1.00 91.38 128 ARG A CA 1
ATOM 977 C C . ARG A 1 128 ? 17.161 -16.249 -3.884 1.00 91.38 128 ARG A C 1
ATOM 979 O O . ARG A 1 128 ? 17.332 -17.177 -4.674 1.00 91.38 128 ARG A O 1
ATOM 986 N N . LEU A 1 129 ? 16.010 -16.025 -3.250 1.00 89.56 129 LEU A N 1
ATOM 987 C CA . LEU A 1 129 ? 14.819 -16.824 -3.492 1.00 89.56 129 LEU A CA 1
ATOM 988 C C . LEU A 1 129 ? 14.357 -16.639 -4.935 1.00 89.56 129 LEU A C 1
ATOM 990 O O . LEU A 1 129 ? 14.227 -17.633 -5.646 1.00 89.56 129 LEU A O 1
ATOM 994 N N . THR A 1 130 ? 14.207 -15.401 -5.398 1.00 89.12 130 THR A N 1
ATOM 995 C CA . THR A 1 130 ? 13.820 -15.116 -6.781 1.00 89.12 130 THR A CA 1
ATOM 996 C C . THR A 1 130 ? 14.779 -15.752 -7.775 1.00 89.12 130 THR A C 1
ATOM 998 O O . THR A 1 130 ? 14.337 -16.466 -8.672 1.00 89.12 130 THR A O 1
ATOM 1001 N N . ALA A 1 131 ? 16.093 -15.604 -7.583 1.00 89.31 131 ALA A N 1
ATOM 1002 C CA . ALA A 1 131 ? 17.085 -16.248 -8.442 1.00 89.31 131 ALA A CA 1
ATOM 1003 C C . ALA A 1 131 ? 16.928 -17.777 -8.467 1.00 89.31 131 ALA A C 1
ATOM 1005 O O . ALA A 1 131 ? 17.048 -18.387 -9.528 1.00 89.31 131 ALA A O 1
ATOM 1006 N N . SER A 1 132 ? 16.620 -18.403 -7.325 1.00 90.69 132 SER A N 1
ATOM 1007 C CA . SER A 1 132 ? 16.384 -19.850 -7.249 1.00 90.69 132 SER A CA 1
ATOM 1008 C C . SER A 1 132 ? 15.101 -20.285 -7.966 1.00 90.69 132 SER A C 1
ATOM 1010 O O . SER A 1 132 ? 15.105 -21.295 -8.669 1.00 90.69 132 SER A O 1
ATOM 1012 N N . VAL A 1 133 ? 14.025 -19.503 -7.854 1.00 89.75 133 VAL A N 1
ATOM 1013 C CA . VAL A 1 133 ? 12.736 -19.769 -8.507 1.00 89.75 133 VAL A CA 1
ATOM 1014 C C . VAL A 1 133 ? 12.863 -19.603 -10.017 1.00 89.75 133 VAL A C 1
ATOM 1016 O O . VAL A 1 133 ? 12.437 -20.485 -10.763 1.00 89.75 133 VAL A O 1
ATOM 1019 N N . VAL A 1 134 ? 13.506 -18.525 -10.471 1.00 89.69 134 VAL A N 1
ATOM 1020 C CA . VAL A 1 134 ? 13.781 -18.284 -11.893 1.00 89.69 134 VAL A CA 1
ATOM 1021 C C . VAL A 1 134 ? 14.708 -19.361 -12.449 1.00 89.69 134 VAL A C 1
ATOM 1023 O O . VAL A 1 134 ? 14.448 -19.868 -13.532 1.00 89.69 134 VAL A O 1
ATOM 1026 N N . ALA A 1 135 ? 15.740 -19.789 -11.716 1.00 91.00 135 ALA A N 1
ATOM 1027 C CA . ALA A 1 135 ? 16.610 -20.880 -12.158 1.00 91.00 135 ALA A CA 1
ATOM 1028 C C . ALA A 1 135 ? 15.865 -22.222 -12.269 1.00 91.00 135 ALA A C 1
ATOM 1030 O O . ALA A 1 135 ? 16.110 -22.981 -13.203 1.00 91.00 135 ALA A O 1
ATOM 1031 N N . ALA A 1 136 ? 14.945 -22.508 -11.343 1.00 91.06 136 ALA A N 1
ATOM 1032 C CA . ALA A 1 136 ? 14.157 -23.738 -11.352 1.00 91.06 136 ALA A CA 1
ATOM 1033 C C . ALA A 1 136 ? 13.086 -23.759 -12.455 1.00 91.06 136 ALA A C 1
ATOM 1035 O O . ALA A 1 136 ? 12.804 -24.818 -13.013 1.00 91.06 136 ALA A O 1
ATOM 1036 N N . ARG A 1 137 ? 12.473 -22.610 -12.763 1.00 86.38 137 ARG A N 1
ATOM 1037 C CA . ARG A 1 137 ? 11.395 -22.499 -13.763 1.00 86.38 137 ARG A CA 1
ATOM 1038 C C . ARG A 1 137 ? 11.869 -22.078 -15.150 1.00 86.38 137 ARG A C 1
ATOM 1040 O O . ARG A 1 137 ? 11.159 -22.306 -16.120 1.00 86.38 137 ARG A O 1
ATOM 1047 N N . GLY A 1 138 ? 13.044 -21.465 -15.241 1.00 83.81 138 GLY A N 1
ATOM 1048 C CA . GLY A 1 138 ? 13.619 -20.930 -16.472 1.00 83.81 138 GLY A CA 1
ATOM 1049 C C . GLY A 1 138 ? 12.940 -19.666 -17.007 1.00 83.81 138 GLY A C 1
ATOM 1050 O O . GLY A 1 138 ? 13.223 -19.297 -18.142 1.00 83.81 138 GLY A O 1
ATOM 1051 N N . HIS A 1 139 ? 12.052 -19.022 -16.238 1.00 84.19 139 HIS A N 1
ATOM 1052 C CA . HIS A 1 139 ? 11.200 -17.935 -16.735 1.00 84.19 139 HIS A CA 1
ATOM 1053 C C . HIS A 1 139 ? 10.950 -16.838 -15.688 1.00 84.19 139 HIS A C 1
ATOM 1055 O O . HIS A 1 139 ? 10.674 -17.142 -14.526 1.00 84.19 139 HIS A O 1
ATOM 1061 N N . ASP A 1 140 ? 11.038 -15.579 -16.122 1.00 87.38 140 ASP A N 1
ATOM 1062 C CA . ASP A 1 140 ? 10.653 -14.362 -15.392 1.00 87.38 140 ASP A CA 1
ATOM 1063 C C . ASP A 1 140 ? 9.424 -13.767 -16.094 1.00 87.38 140 ASP A C 1
ATOM 1065 O O . ASP A 1 140 ? 9.455 -13.526 -17.302 1.00 87.38 140 ASP A O 1
ATOM 1069 N N . TYR A 1 141 ? 8.351 -13.526 -15.339 1.00 91.69 141 TYR A N 1
ATOM 1070 C CA . TYR A 1 141 ? 7.055 -13.101 -15.875 1.00 91.69 141 TYR A CA 1
ATOM 1071 C C . TYR A 1 141 ? 6.993 -11.608 -16.218 1.00 91.69 141 TYR A C 1
ATOM 1073 O O . TYR A 1 141 ? 5.999 -11.145 -16.773 1.00 91.69 141 TYR A O 1
ATOM 1081 N N . THR A 1 142 ? 8.042 -10.834 -15.928 1.00 93.38 142 THR A N 1
ATOM 1082 C CA . THR A 1 142 ? 8.070 -9.386 -16.193 1.00 93.38 142 THR A CA 1
ATOM 1083 C C . THR A 1 142 ? 7.824 -9.065 -17.673 1.00 93.38 142 THR A C 1
ATOM 1085 O O . THR A 1 142 ? 7.061 -8.155 -17.992 1.00 93.38 142 THR A O 1
ATOM 1088 N N . ALA A 1 143 ? 8.422 -9.834 -18.590 1.00 93.44 143 ALA A N 1
ATOM 1089 C CA . ALA A 1 143 ? 8.222 -9.635 -20.026 1.00 93.44 143 ALA A CA 1
ATOM 1090 C C . ALA A 1 143 ? 6.803 -10.016 -20.483 1.00 93.44 143 ALA A C 1
ATOM 1092 O O . ALA A 1 143 ? 6.276 -9.384 -21.395 1.00 93.44 143 ALA A O 1
ATOM 1093 N N . ASP A 1 144 ? 6.170 -11.001 -19.839 1.00 95.00 144 ASP A N 1
ATOM 1094 C CA . ASP A 1 144 ? 4.784 -11.378 -20.142 1.00 95.00 144 ASP A CA 1
ATOM 1095 C C . ASP A 1 144 ? 3.812 -10.271 -19.727 1.00 95.00 144 ASP A C 1
ATOM 1097 O O . ASP A 1 144 ? 2.867 -9.966 -20.453 1.00 95.00 144 ASP A O 1
ATOM 1101 N N . VAL A 1 145 ? 4.063 -9.638 -18.575 1.00 95.88 145 VAL A N 1
ATOM 1102 C CA . VAL A 1 145 ? 3.279 -8.487 -18.110 1.00 95.88 145 VAL A CA 1
ATOM 1103 C C . VAL A 1 145 ? 3.418 -7.321 -19.089 1.00 95.88 145 VAL A C 1
ATOM 1105 O O . VAL A 1 145 ? 2.406 -6.766 -19.513 1.00 95.88 145 VAL A O 1
ATOM 1108 N N . HIS A 1 146 ? 4.640 -6.997 -19.533 1.00 96.00 146 HIS A N 1
ATOM 1109 C CA . HIS A 1 146 ? 4.841 -5.971 -20.566 1.00 96.00 146 HIS A CA 1
ATOM 1110 C C . HIS A 1 146 ? 4.166 -6.339 -21.891 1.00 96.00 146 HIS A C 1
ATOM 1112 O O . HIS A 1 146 ? 3.558 -5.477 -22.517 1.00 96.00 146 HIS A O 1
ATOM 1118 N N . ALA A 1 147 ? 4.197 -7.607 -22.306 1.00 95.94 147 ALA A N 1
ATOM 1119 C CA . ALA A 1 147 ? 3.506 -8.054 -23.514 1.00 95.94 147 ALA A CA 1
ATOM 1120 C C . ALA A 1 147 ? 1.976 -7.893 -23.422 1.00 95.94 147 ALA A C 1
ATOM 1122 O O . ALA A 1 147 ? 1.326 -7.694 -24.450 1.00 95.94 147 ALA A O 1
ATOM 1123 N N . LEU A 1 148 ? 1.403 -7.961 -22.214 1.00 96.25 148 LEU A N 1
ATOM 1124 C CA . LEU A 1 148 ? -0.029 -7.783 -21.974 1.00 96.25 148 LEU A CA 1
ATOM 1125 C C . LEU A 1 148 ? -0.460 -6.310 -22.010 1.00 96.25 148 LEU A C 1
ATOM 1127 O O . LEU A 1 148 ? -1.473 -5.993 -22.632 1.00 96.25 148 LEU A O 1
ATOM 1131 N N . GLU A 1 149 ? 0.264 -5.415 -21.332 1.00 95.44 149 GLU A N 1
ATOM 1132 C CA . GLU A 1 149 ? -0.158 -4.010 -21.176 1.00 95.44 149 GLU A CA 1
ATOM 1133 C C . GLU A 1 149 ? 0.595 -3.001 -22.055 1.00 95.44 149 GLU A C 1
ATOM 1135 O O . GLU A 1 149 ? 0.150 -1.862 -22.218 1.00 95.44 149 GLU A O 1
ATOM 1140 N N . GLY A 1 150 ? 1.719 -3.407 -22.643 1.00 95.50 150 GLY A N 1
ATOM 1141 C CA . GLY A 1 150 ? 2.570 -2.578 -23.487 1.00 95.50 150 GLY A CA 1
ATOM 1142 C C . GLY A 1 150 ? 3.140 -1.362 -22.757 1.00 95.50 150 GLY A C 1
ATOM 1143 O O . GLY A 1 150 ? 3.538 -1.420 -21.596 1.00 95.50 150 GLY A O 1
ATOM 1144 N N . ASP A 1 151 ? 3.168 -0.224 -23.453 1.00 96.50 151 ASP A N 1
ATOM 1145 C CA . ASP A 1 151 ? 3.777 1.020 -22.967 1.00 96.50 151 ASP A CA 1
ATOM 1146 C C . ASP A 1 151 ? 2.831 1.907 -22.138 1.00 96.50 151 ASP A C 1
ATOM 1148 O O . ASP A 1 151 ? 3.020 3.124 -22.059 1.00 96.50 151 ASP A O 1
ATOM 1152 N N . ALA A 1 152 ? 1.808 1.325 -21.505 1.00 97.31 152 ALA A N 1
ATOM 1153 C CA . ALA A 1 152 ? 0.788 2.062 -20.756 1.00 97.31 152 ALA A CA 1
ATOM 1154 C C . ALA A 1 152 ? 1.388 2.982 -19.675 1.00 97.31 152 ALA A C 1
ATOM 1156 O O . ALA A 1 152 ? 1.084 4.178 -19.632 1.00 97.31 152 ALA A O 1
ATOM 1157 N N . VAL A 1 153 ? 2.296 2.460 -18.843 1.00 97.31 153 VAL A N 1
ATOM 1158 C CA . VAL A 1 153 ? 2.955 3.243 -17.780 1.00 97.31 153 VAL A CA 1
ATOM 1159 C C . VAL A 1 153 ? 3.877 4.319 -18.363 1.00 97.31 153 VAL A C 1
ATOM 1161 O O . VAL A 1 153 ? 3.914 5.443 -17.860 1.00 97.31 153 VAL A O 1
ATOM 1164 N N . ALA A 1 154 ? 4.573 4.024 -19.466 1.00 97.44 154 ALA A N 1
ATOM 1165 C CA . ALA A 1 154 ? 5.405 5.006 -20.163 1.00 97.44 154 ALA A CA 1
ATOM 1166 C C . ALA A 1 154 ? 4.566 6.154 -20.746 1.00 97.44 154 ALA A C 1
ATOM 1168 O O . ALA A 1 154 ? 4.959 7.320 -20.667 1.00 97.44 154 ALA A O 1
ATOM 1169 N N . CYS A 1 155 ? 3.392 5.847 -21.302 1.00 97.50 155 CYS A N 1
ATOM 1170 C CA . CYS A 1 155 ? 2.434 6.841 -21.777 1.00 97.50 155 CYS A CA 1
ATOM 1171 C C . CYS A 1 155 ? 1.927 7.718 -20.623 1.00 97.50 155 CYS A C 1
ATOM 1173 O O . CYS A 1 155 ? 1.937 8.946 -20.735 1.00 97.50 155 CYS A O 1
ATOM 1175 N N . LEU A 1 156 ? 1.575 7.100 -19.492 1.00 97.31 156 LEU A N 1
ATOM 1176 C CA . LEU A 1 156 ? 1.121 7.798 -18.291 1.00 97.31 156 LEU A CA 1
ATOM 1177 C C . LEU A 1 156 ? 2.182 8.768 -17.752 1.00 97.31 156 LEU A C 1
ATOM 1179 O O . LEU A 1 156 ? 1.871 9.937 -17.525 1.00 97.31 156 LEU A O 1
ATOM 1183 N N . GLN A 1 157 ? 3.438 8.330 -17.605 1.00 97.19 157 GLN A N 1
ATOM 1184 C CA . GLN A 1 157 ? 4.519 9.225 -17.179 1.00 97.19 157 GLN A CA 1
ATOM 1185 C C . GLN A 1 157 ? 4.762 10.345 -18.190 1.00 97.19 157 GLN A C 1
ATOM 1187 O O . GLN A 1 157 ? 4.888 11.499 -17.796 1.00 97.19 157 GLN A O 1
ATOM 1192 N N . ARG A 1 158 ? 4.769 10.051 -19.494 1.00 97.00 158 ARG A N 1
ATOM 1193 C CA . ARG A 1 158 ? 4.978 11.079 -20.525 1.00 97.00 158 ARG A CA 1
ATOM 1194 C C . ARG A 1 158 ? 3.895 12.160 -20.506 1.00 97.00 158 ARG A C 1
ATOM 1196 O O . ARG A 1 158 ? 4.204 13.318 -20.761 1.00 97.00 158 ARG A O 1
ATOM 1203 N N . GLY A 1 159 ? 2.646 11.783 -20.233 1.00 95.88 159 GLY A N 1
ATOM 1204 C CA . GLY A 1 159 ? 1.513 12.708 -20.222 1.00 95.88 159 GLY A CA 1
ATOM 1205 C C . GLY A 1 159 ? 1.346 13.496 -18.923 1.00 95.88 159 GLY A C 1
ATOM 1206 O O . GLY A 1 159 ? 0.859 14.622 -18.967 1.00 95.88 159 GLY A O 1
ATOM 1207 N N . LEU A 1 160 ? 1.720 12.919 -17.775 1.00 95.31 160 LEU A N 1
ATOM 1208 C CA . LEU A 1 160 ? 1.386 13.477 -16.458 1.00 95.31 160 LEU A CA 1
ATOM 1209 C C . LEU A 1 160 ? 2.596 13.897 -15.615 1.00 95.31 160 LEU A C 1
ATOM 1211 O O . LEU A 1 160 ? 2.404 14.622 -14.638 1.00 95.31 160 LEU A O 1
ATOM 1215 N N . ALA A 1 161 ? 3.816 13.439 -15.925 1.00 95.19 161 ALA A N 1
ATOM 1216 C CA . ALA A 1 161 ? 4.961 13.653 -15.042 1.00 95.19 161 ALA A CA 1
ATOM 1217 C C . ALA A 1 161 ? 5.307 15.142 -14.907 1.00 95.19 161 ALA A C 1
ATOM 1219 O O . ALA A 1 161 ? 5.688 15.813 -15.864 1.00 95.19 161 ALA A O 1
ATOM 1220 N N . CYS A 1 162 ? 5.193 15.649 -13.683 1.00 96.69 162 CYS A N 1
ATOM 1221 C CA . CYS A 1 162 ? 5.416 17.044 -13.342 1.00 96.69 162 CYS A CA 1
ATOM 1222 C C . CYS A 1 162 ? 6.039 17.144 -11.936 1.00 96.69 162 CYS A C 1
ATOM 1224 O O . CYS A 1 162 ? 5.657 16.364 -11.061 1.00 96.69 162 CYS A O 1
ATOM 1226 N N . PRO A 1 163 ? 6.966 18.083 -11.649 1.00 96.31 163 PRO A N 1
ATOM 1227 C CA . PRO A 1 163 ? 7.619 18.126 -10.338 1.00 96.31 163 PRO A CA 1
ATOM 1228 C C . PRO A 1 163 ? 6.640 18.240 -9.152 1.00 96.31 163 PRO A C 1
ATOM 1230 O O . PRO A 1 163 ? 6.758 17.432 -8.230 1.00 96.31 163 PRO A O 1
ATOM 1233 N N . PRO A 1 164 ? 5.621 19.130 -9.162 1.00 97.00 164 PRO A N 1
ATOM 1234 C CA . PRO A 1 164 ? 4.624 19.171 -8.085 1.00 97.00 164 PRO A CA 1
ATOM 1235 C C . PRO A 1 164 ? 3.871 17.846 -7.894 1.00 97.00 164 PRO A C 1
ATOM 1237 O O . PRO A 1 164 ? 3.671 17.396 -6.766 1.00 97.00 164 PRO A O 1
ATOM 1240 N N . CYS A 1 165 ? 3.503 17.196 -9.000 1.00 97.31 165 CYS A N 1
ATOM 1241 C CA . CYS A 1 165 ? 2.828 15.904 -9.017 1.00 97.31 165 CYS A CA 1
ATOM 1242 C C . CYS A 1 165 ? 3.714 14.819 -8.382 1.00 97.31 165 CYS A C 1
ATOM 1244 O O . CYS A 1 165 ? 3.243 14.033 -7.563 1.00 97.31 165 CYS A O 1
ATOM 1246 N N . THR A 1 166 ? 5.012 14.815 -8.705 1.00 97.62 166 THR A N 1
ATOM 1247 C CA . THR A 1 166 ? 6.002 13.881 -8.152 1.00 97.62 166 THR A CA 1
ATOM 1248 C C . THR A 1 166 ? 6.170 14.046 -6.649 1.00 97.62 166 THR A C 1
ATOM 1250 O O . THR A 1 166 ? 6.140 13.050 -5.930 1.00 97.62 166 THR A O 1
ATOM 1253 N N . TRP A 1 167 ? 6.270 15.281 -6.150 1.00 96.25 167 TRP A N 1
ATOM 1254 C CA . TRP A 1 167 ? 6.331 15.536 -4.708 1.00 96.25 167 TRP A CA 1
ATOM 1255 C C . TRP A 1 167 ? 5.064 15.069 -3.990 1.00 96.25 167 TRP A C 1
ATOM 1257 O O . TRP A 1 167 ? 5.153 14.370 -2.980 1.00 96.25 167 TRP A O 1
ATOM 1267 N N . PHE A 1 168 ? 3.887 15.405 -4.523 1.00 96.69 168 PHE A N 1
ATOM 1268 C CA . PHE A 1 168 ? 2.613 15.017 -3.922 1.00 96.69 168 PHE A CA 1
ATOM 1269 C C . PHE A 1 168 ? 2.414 13.496 -3.911 1.00 96.69 168 PHE A C 1
ATOM 1271 O O . PHE A 1 168 ? 2.163 12.915 -2.858 1.00 96.69 168 PHE A O 1
ATOM 1278 N N . LEU A 1 169 ? 2.564 12.828 -5.057 1.00 97.69 169 LEU A N 1
ATOM 1279 C CA . LEU A 1 169 ? 2.353 11.383 -5.168 1.00 97.69 169 LEU A CA 1
ATOM 1280 C C . LEU A 1 169 ? 3.447 10.585 -4.448 1.00 97.69 169 LEU A C 1
ATOM 1282 O O . LEU A 1 169 ? 3.147 9.546 -3.863 1.00 97.69 169 LEU A O 1
ATOM 1286 N N . GLY A 1 170 ? 4.681 11.097 -4.406 1.00 96.12 170 GLY A N 1
ATOM 1287 C CA . GLY A 1 170 ? 5.752 10.554 -3.572 1.00 96.12 170 GLY A CA 1
ATOM 1288 C C . GLY A 1 170 ? 5.427 10.640 -2.079 1.00 96.12 170 GLY A C 1
ATOM 1289 O O . GLY A 1 170 ? 5.593 9.656 -1.361 1.00 96.12 170 GLY A O 1
ATOM 1290 N N . PHE A 1 171 ? 4.889 11.773 -1.613 1.00 95.06 171 PHE A N 1
ATOM 1291 C CA . PHE A 1 171 ? 4.423 11.932 -0.231 1.00 95.06 171 PHE A CA 1
ATOM 1292 C C . PHE A 1 171 ? 3.262 10.985 0.100 1.00 95.06 171 PHE A C 1
ATOM 1294 O O . PHE A 1 171 ? 3.283 10.328 1.143 1.00 95.06 171 PHE A O 1
ATOM 1301 N N . VAL A 1 172 ? 2.277 10.862 -0.796 1.00 96.44 172 VAL A N 1
ATOM 1302 C CA . VAL A 1 172 ? 1.156 9.925 -0.624 1.00 96.44 172 VAL A CA 1
ATOM 1303 C C . VAL A 1 172 ? 1.666 8.489 -0.476 1.00 96.44 172 VAL A C 1
ATOM 1305 O O . VAL A 1 172 ? 1.273 7.796 0.461 1.00 96.44 172 VAL A O 1
ATOM 1308 N N . TYR A 1 173 ? 2.571 8.071 -1.363 1.00 95.50 173 TYR A N 1
ATOM 1309 C CA . TYR A 1 173 ? 3.087 6.705 -1.409 1.00 95.50 173 TYR A CA 1
ATOM 1310 C C . TYR A 1 173 ? 3.994 6.363 -0.217 1.00 95.50 173 TYR A C 1
ATOM 1312 O O . TYR A 1 173 ? 3.812 5.335 0.426 1.00 95.50 173 TYR A O 1
ATOM 1320 N N . VAL A 1 174 ? 4.960 7.229 0.112 1.00 93.31 174 VAL A N 1
ATOM 1321 C CA . VAL A 1 174 ? 5.993 6.924 1.120 1.00 93.31 174 VAL A CA 1
ATOM 1322 C C . VAL A 1 174 ? 5.555 7.287 2.541 1.00 93.31 174 VAL A C 1
ATOM 1324 O O . VAL A 1 174 ? 5.943 6.608 3.488 1.00 93.31 174 VAL A O 1
ATOM 1327 N N . VAL A 1 175 ? 4.749 8.341 2.719 1.00 93.44 175 VAL A N 1
ATOM 1328 C CA . VAL A 1 175 ? 4.385 8.857 4.051 1.00 93.44 175 VAL A CA 1
ATOM 1329 C C . VAL A 1 175 ? 2.932 8.559 4.397 1.00 93.44 175 VAL A C 1
ATOM 1331 O O . VAL A 1 175 ? 2.660 7.962 5.438 1.00 93.44 175 VAL A O 1
ATOM 1334 N N . VAL A 1 176 ? 1.980 8.954 3.550 1.00 95.88 176 VAL A N 1
ATOM 1335 C CA . VAL A 1 176 ? 0.551 8.874 3.904 1.00 95.88 176 VAL A CA 1
ATOM 1336 C C . VAL A 1 176 ? 0.070 7.429 3.983 1.00 95.88 176 VAL A C 1
ATOM 1338 O O . VAL A 1 176 ? -0.610 7.076 4.947 1.00 95.88 176 VAL A O 1
ATOM 1341 N N . PHE A 1 177 ? 0.438 6.584 3.017 1.00 95.50 177 PHE A N 1
ATOM 1342 C CA . PHE A 1 177 ? 0.035 5.177 2.984 1.00 95.50 177 PHE A CA 1
ATOM 1343 C C . PHE A 1 177 ? 0.347 4.422 4.290 1.00 95.50 177 PHE A C 1
ATOM 1345 O O . PHE A 1 177 ? -0.603 3.934 4.913 1.00 95.50 177 PHE A O 1
ATOM 1352 N N . PRO A 1 178 ? 1.605 4.357 4.783 1.00 93.00 178 PRO A N 1
ATOM 1353 C CA . PRO A 1 178 ? 1.884 3.669 6.042 1.00 93.00 178 PRO A CA 1
ATOM 1354 C C . PRO A 1 178 ? 1.196 4.345 7.235 1.00 93.00 178 PRO A C 1
ATOM 1356 O O . PRO A 1 178 ? 0.739 3.654 8.144 1.00 93.00 178 PRO A O 1
ATOM 1359 N N . CYS A 1 179 ? 1.045 5.675 7.232 1.00 94.62 179 CYS A N 1
ATOM 1360 C CA . CYS A 1 179 ? 0.331 6.380 8.298 1.00 94.62 179 CYS A CA 1
ATOM 1361 C C . CYS A 1 179 ? -1.140 5.948 8.392 1.00 94.62 179 CYS A C 1
ATOM 1363 O O . CYS A 1 179 ? -1.611 5.666 9.494 1.00 94.62 179 CYS A O 1
ATOM 1365 N N . ILE A 1 180 ? -1.861 5.839 7.268 1.00 94.31 180 ILE A N 1
ATOM 1366 C CA . ILE A 1 180 ? -3.266 5.395 7.251 1.00 94.31 180 ILE A CA 1
ATOM 1367 C C . ILE A 1 180 ? -3.400 3.996 7.865 1.00 94.31 180 ILE A C 1
ATOM 1369 O O . ILE A 1 180 ? -4.303 3.778 8.675 1.00 94.31 180 ILE A O 1
ATOM 1373 N N . VAL A 1 181 ? -2.475 3.077 7.557 1.00 93.00 181 VAL A N 1
ATOM 1374 C CA . VAL A 1 181 ? -2.487 1.707 8.101 1.00 93.00 181 VAL A CA 1
ATOM 1375 C C . VAL A 1 181 ? -2.528 1.711 9.637 1.00 93.00 181 VAL A C 1
ATOM 1377 O O . VAL A 1 181 ? -3.309 0.961 10.233 1.00 93.00 181 VAL A O 1
ATOM 1380 N N . PHE A 1 182 ? -1.745 2.585 10.282 1.00 89.75 182 PHE A N 1
ATOM 1381 C CA . PHE A 1 182 ? -1.723 2.738 11.742 1.00 89.75 182 PHE A CA 1
ATOM 1382 C C . PHE A 1 182 ? -2.896 3.556 12.290 1.00 89.75 182 PHE A C 1
ATOM 1384 O O . PHE A 1 182 ? -3.469 3.189 13.317 1.00 89.75 182 PHE A O 1
ATOM 1391 N N . VAL A 1 183 ? -3.280 4.642 11.613 1.00 91.81 183 VAL A N 1
ATOM 1392 C CA . VAL A 1 183 ? -4.415 5.494 12.010 1.00 91.81 183 VAL A CA 1
ATOM 1393 C C . VAL A 1 183 ? -5.680 4.659 12.146 1.00 91.81 183 VAL A C 1
ATOM 1395 O O . VAL A 1 183 ? -6.388 4.780 13.144 1.00 91.81 183 VAL A O 1
ATOM 1398 N N . MET A 1 184 ? -5.925 3.756 11.196 1.00 91.62 184 MET A N 1
ATOM 1399 C CA . MET A 1 184 ? -7.076 2.858 11.226 1.00 91.62 184 MET A CA 1
ATOM 1400 C C . MET A 1 184 ? -7.096 2.022 12.516 1.00 91.62 184 MET A C 1
ATOM 1402 O O . MET A 1 184 ? -8.116 1.974 13.199 1.00 91.62 184 MET A O 1
ATOM 1406 N N . LEU A 1 185 ? -5.964 1.449 12.940 1.00 89.50 185 LEU A N 1
ATOM 1407 C CA . LEU A 1 185 ? -5.893 0.689 14.197 1.00 89.50 185 LEU A CA 1
ATOM 1408 C C . LEU A 1 185 ? -6.263 1.549 15.416 1.00 89.50 185 LEU A C 1
ATOM 1410 O O . LEU A 1 185 ? -7.021 1.099 16.279 1.00 89.50 185 LEU A O 1
ATOM 1414 N N . PHE A 1 186 ? -5.763 2.787 15.483 1.00 90.12 186 PHE A N 1
ATOM 1415 C CA . PHE A 1 186 ? -6.054 3.695 16.596 1.00 90.12 186 PHE A CA 1
ATOM 1416 C C . PHE A 1 186 ? -7.515 4.140 16.627 1.00 90.12 186 PHE A C 1
ATOM 1418 O O . PHE A 1 186 ? -8.118 4.152 17.700 1.00 90.12 186 PHE A O 1
ATOM 1425 N N . VAL A 1 187 ? -8.089 4.471 15.470 1.00 90.00 187 VAL A N 1
ATOM 1426 C CA . VAL A 1 187 ? -9.483 4.915 15.348 1.00 90.00 187 VAL A CA 1
ATOM 1427 C C . VAL A 1 187 ? -10.434 3.788 15.751 1.00 90.00 187 VAL A C 1
ATOM 1429 O O . VAL A 1 187 ? -11.265 3.978 16.638 1.00 90.00 187 VAL A O 1
ATOM 1432 N N . PHE A 1 188 ? -10.271 2.584 15.192 1.00 89.38 188 PHE A N 1
ATOM 1433 C CA . PHE A 1 188 ? -11.145 1.452 15.512 1.00 89.38 188 PHE A CA 1
ATOM 1434 C C . PHE A 1 188 ? -11.010 0.984 16.980 1.00 89.38 188 PHE A C 1
ATOM 1436 O O . PHE A 1 188 ? -12.027 0.659 17.599 1.00 89.38 188 PHE A O 1
ATOM 1443 N N . ASP A 1 189 ? -9.808 0.985 17.586 1.00 89.81 189 ASP A N 1
ATOM 1444 C CA . ASP A 1 189 ? -9.668 0.673 19.026 1.00 89.81 189 ASP A CA 1
ATOM 1445 C C . ASP A 1 189 ? -10.247 1.777 19.922 1.00 89.81 189 ASP A C 1
ATOM 1447 O O . ASP A 1 189 ? -10.802 1.464 20.979 1.00 89.81 189 ASP A O 1
ATOM 1451 N N . HIS A 1 190 ? -10.138 3.051 19.529 1.00 89.94 190 HIS A N 1
ATOM 1452 C CA . HIS A 1 190 ? -10.708 4.171 20.281 1.00 89.94 190 HIS A CA 1
ATOM 1453 C C . HIS A 1 190 ? -12.234 4.128 20.299 1.00 89.94 190 HIS A C 1
ATOM 1455 O O . HIS A 1 190 ? -12.823 4.190 21.377 1.00 89.94 190 HIS A O 1
ATOM 1461 N N . LEU A 1 191 ? -12.855 3.919 19.135 1.00 87.88 191 LEU A N 1
ATOM 1462 C CA . LEU A 1 191 ? -14.308 3.808 18.984 1.00 87.88 191 LEU A CA 1
ATOM 1463 C C . LEU A 1 191 ? -14.890 2.542 19.631 1.00 87.88 191 LEU A C 1
ATOM 1465 O O . LEU A 1 191 ? -16.101 2.359 19.636 1.00 87.88 191 LEU A O 1
ATOM 1469 N N . ARG A 1 192 ? -14.054 1.640 20.166 1.00 87.44 192 ARG A N 1
ATOM 1470 C CA . ARG A 1 192 ? -14.477 0.357 20.762 1.00 87.44 192 ARG A CA 1
ATOM 1471 C C . ARG A 1 192 ? -15.295 -0.524 19.818 1.00 87.44 192 ARG A C 1
ATOM 1473 O O . ARG A 1 192 ? -15.965 -1.446 20.278 1.00 87.44 192 ARG A O 1
ATOM 1480 N N . TYR A 1 193 ? -15.186 -0.296 18.512 1.00 87.75 193 TYR A N 1
ATOM 1481 C CA . TYR A 1 193 ? -15.951 -1.018 17.509 1.00 87.75 193 TYR A CA 1
ATOM 1482 C C . TYR A 1 193 ? -15.255 -2.341 17.176 1.00 87.75 193 TYR A C 1
ATOM 1484 O O . TYR A 1 193 ? -14.429 -2.417 16.262 1.00 87.75 193 TYR A O 1
ATOM 1492 N N . ARG A 1 194 ? -15.529 -3.394 17.963 1.00 88.06 194 ARG A N 1
ATOM 1493 C CA . ARG A 1 194 ? -14.764 -4.652 17.892 1.00 88.06 194 ARG A CA 1
ATOM 1494 C C . ARG A 1 194 ? -14.973 -5.362 16.567 1.00 88.06 194 ARG A C 1
ATOM 1496 O O . ARG A 1 194 ? -13.994 -5.858 16.014 1.00 88.06 194 ARG A O 1
ATOM 1503 N N . ARG A 1 195 ? -16.199 -5.361 16.029 1.00 90.94 195 ARG A N 1
ATOM 1504 C CA . ARG A 1 195 ? -16.458 -5.867 14.674 1.00 90.94 195 ARG A CA 1
ATOM 1505 C C . ARG A 1 195 ? -15.577 -5.169 13.638 1.00 90.94 195 ARG A C 1
ATOM 1507 O O . ARG A 1 195 ? -14.918 -5.850 12.860 1.00 90.94 195 ARG A O 1
ATOM 1514 N N . GLY A 1 196 ? -15.523 -3.839 13.654 1.00 91.12 196 GLY A N 1
ATOM 1515 C CA . GLY A 1 196 ? -14.701 -3.067 12.726 1.00 91.12 196 GLY A CA 1
ATOM 1516 C C . GLY A 1 196 ? -13.201 -3.319 12.890 1.00 91.12 196 GLY A C 1
ATOM 1517 O O . GLY A 1 196 ? -12.506 -3.565 11.908 1.00 91.12 196 GLY A O 1
ATOM 1518 N N . LEU A 1 197 ? -12.710 -3.361 14.132 1.00 90.62 197 LEU A N 1
ATOM 1519 C CA . LEU A 1 197 ? -11.317 -3.707 14.420 1.00 90.62 197 LEU A CA 1
ATOM 1520 C C . LEU A 1 197 ? -10.978 -5.125 13.937 1.00 90.62 197 LEU A C 1
ATOM 1522 O O . LEU A 1 197 ? -9.907 -5.354 13.381 1.00 90.62 197 LEU A O 1
ATOM 1526 N N . ALA A 1 198 ? -11.894 -6.079 14.111 1.00 91.31 198 ALA A N 1
ATOM 1527 C CA . ALA A 1 198 ? -11.719 -7.430 13.605 1.00 91.31 198 ALA A CA 1
ATOM 1528 C C . ALA A 1 198 ? -11.699 -7.472 12.074 1.00 91.31 198 ALA A C 1
ATOM 1530 O O . ALA A 1 198 ? -10.839 -8.142 11.509 1.00 91.31 198 ALA A O 1
ATOM 1531 N N . MET A 1 199 ? -12.594 -6.742 11.401 1.00 94.62 199 MET A N 1
ATOM 1532 C CA . MET A 1 199 ? -12.575 -6.616 9.942 1.00 94.62 199 MET A CA 1
ATOM 1533 C C . MET A 1 199 ? -11.247 -6.036 9.450 1.00 94.62 199 MET A C 1
ATOM 1535 O O . MET A 1 199 ? -10.675 -6.566 8.505 1.00 94.62 199 MET A O 1
ATOM 1539 N N . LEU A 1 200 ? -10.722 -5.004 10.115 1.00 94.44 200 LEU A N 1
ATOM 1540 C CA . LEU A 1 200 ? -9.434 -4.402 9.776 1.00 94.44 200 LEU A CA 1
ATOM 1541 C C . LEU A 1 200 ? -8.286 -5.412 9.874 1.00 94.44 200 LEU A C 1
ATOM 1543 O O . LEU A 1 200 ? -7.544 -5.600 8.914 1.00 94.44 200 LEU A O 1
ATOM 1547 N N . LEU A 1 201 ? -8.177 -6.112 11.006 1.00 93.25 201 LEU A N 1
ATOM 1548 C CA . LEU A 1 201 ? -7.112 -7.093 11.233 1.00 93.25 201 LEU A CA 1
ATOM 1549 C C . LEU A 1 201 ? -7.216 -8.301 10.292 1.00 93.25 201 LEU A C 1
ATOM 1551 O O . LEU A 1 201 ? -6.203 -8.753 9.762 1.00 93.25 201 LEU A O 1
ATOM 1555 N N . ILE A 1 202 ? -8.430 -8.809 10.058 1.00 94.88 202 ILE A N 1
ATOM 1556 C CA . ILE A 1 202 ? -8.666 -9.903 9.105 1.00 94.88 202 ILE A CA 1
ATOM 1557 C C . ILE A 1 202 ? -8.349 -9.435 7.686 1.00 94.88 202 ILE A C 1
ATOM 1559 O O . ILE A 1 202 ? -7.710 -10.172 6.948 1.00 94.88 202 ILE A O 1
ATOM 1563 N N . GLY A 1 203 ? -8.741 -8.215 7.316 1.00 96.56 203 GLY A N 1
ATOM 1564 C CA . GLY A 1 203 ? -8.438 -7.628 6.014 1.00 96.56 203 GLY A CA 1
ATOM 1565 C C . GLY A 1 203 ? -6.935 -7.495 5.786 1.00 96.56 203 GLY A C 1
ATOM 1566 O O . GLY A 1 203 ? -6.443 -7.893 4.735 1.00 96.56 203 GLY A O 1
ATOM 1567 N N . TYR A 1 204 ? -6.181 -7.010 6.775 1.00 94.81 204 TYR A N 1
ATOM 1568 C CA . TYR A 1 204 ? -4.719 -6.907 6.685 1.00 94.81 204 TYR A CA 1
ATOM 1569 C C . TYR A 1 204 ? -4.070 -8.281 6.511 1.00 94.81 204 TYR A C 1
ATOM 1571 O O . TYR A 1 204 ? -3.251 -8.468 5.612 1.00 94.81 204 TYR A O 1
ATOM 1579 N N . LEU A 1 205 ? -4.480 -9.256 7.328 1.00 94.19 205 LEU A N 1
ATOM 1580 C CA . LEU A 1 205 ? -3.982 -10.624 7.230 1.00 94.19 205 LEU A CA 1
ATOM 1581 C C . LEU A 1 205 ? -4.337 -11.258 5.879 1.00 94.19 205 LEU A C 1
ATOM 1583 O O . LEU A 1 205 ? -3.485 -11.886 5.260 1.00 94.19 205 LEU A O 1
ATOM 1587 N N . ALA A 1 206 ? -5.569 -11.073 5.405 1.00 96.88 206 ALA A N 1
ATOM 1588 C CA . ALA A 1 206 ? -6.027 -11.602 4.127 1.00 96.88 206 ALA A CA 1
ATOM 1589 C C . ALA A 1 206 ? -5.232 -11.014 2.959 1.00 96.88 206 ALA A C 1
ATOM 1591 O O . ALA A 1 206 ? -4.782 -11.779 2.115 1.00 96.88 206 ALA A O 1
ATOM 1592 N N . ASN A 1 207 ? -4.989 -9.696 2.933 1.00 97.50 207 ASN A N 1
ATOM 1593 C CA . ASN A 1 207 ? -4.124 -9.088 1.916 1.00 97.50 207 ASN A CA 1
ATOM 1594 C C . ASN A 1 207 ? -2.739 -9.744 1.924 1.00 97.50 207 ASN A C 1
ATOM 1596 O O . ASN A 1 207 ? -2.271 -10.200 0.887 1.00 97.50 207 ASN A O 1
ATOM 1600 N N . TYR A 1 208 ? -2.109 -9.868 3.095 1.00 92.50 208 TYR A N 1
ATOM 1601 C CA . TYR A 1 208 ? -0.780 -10.473 3.194 1.00 92.50 208 TYR A CA 1
ATOM 1602 C C . TYR A 1 208 ? -0.760 -11.926 2.690 1.00 92.50 208 TYR A C 1
ATOM 1604 O O . TYR A 1 208 ? 0.089 -12.288 1.881 1.00 92.50 208 TYR A O 1
ATOM 1612 N N . LEU A 1 209 ? -1.723 -12.750 3.113 1.00 95.00 209 LEU A N 1
ATOM 1613 C CA . LEU A 1 209 ? -1.809 -14.160 2.720 1.00 95.00 209 LEU A CA 1
ATOM 1614 C C . LEU A 1 209 ? -2.162 -14.363 1.242 1.00 95.00 209 LEU A C 1
ATOM 1616 O O . LEU A 1 209 ? -1.722 -15.346 0.654 1.00 95.00 209 LEU A O 1
ATOM 1620 N N . LEU A 1 210 ? -2.956 -13.468 0.651 1.00 97.25 210 LEU A N 1
ATOM 1621 C CA . LEU A 1 210 ? -3.335 -13.547 -0.760 1.00 97.25 210 LEU A CA 1
ATOM 1622 C C . LEU A 1 210 ? -2.183 -13.135 -1.676 1.00 97.25 210 LEU A C 1
ATOM 1624 O O . LEU A 1 210 ? -1.996 -13.756 -2.714 1.00 97.25 210 LEU A O 1
ATOM 1628 N N . VAL A 1 211 ? -1.409 -12.117 -1.296 1.00 95.19 211 VAL A N 1
ATOM 1629 C CA . VAL A 1 211 ? -0.312 -11.584 -2.116 1.00 95.19 211 VAL A CA 1
ATOM 1630 C C . VAL A 1 211 ? 0.964 -12.422 -1.999 1.00 95.19 211 VAL A C 1
ATOM 1632 O O . VAL A 1 211 ? 1.630 -12.663 -3.004 1.00 95.19 211 VAL A O 1
ATOM 1635 N N . LEU A 1 212 ? 1.297 -12.904 -0.796 1.00 92.12 212 LEU A N 1
ATOM 1636 C CA . LEU A 1 212 ? 2.561 -13.595 -0.521 1.00 92.12 212 LEU A CA 1
ATOM 1637 C C . LEU A 1 212 ? 2.871 -14.753 -1.495 1.00 92.12 212 LEU A C 1
ATOM 1639 O O . LEU A 1 212 ? 4.002 -14.812 -1.973 1.00 92.12 212 LEU A O 1
ATOM 1643 N N . PRO A 1 213 ? 1.919 -15.635 -1.862 1.00 93.25 213 PRO A N 1
ATOM 1644 C CA . PRO A 1 213 ? 2.140 -16.651 -2.887 1.00 93.25 213 PRO A CA 1
ATOM 1645 C C . PRO A 1 213 ? 2.710 -16.121 -4.203 1.00 93.25 213 PRO A C 1
ATOM 1647 O O . PRO A 1 213 ? 3.634 -16.699 -4.772 1.00 93.25 213 PRO A O 1
ATOM 1650 N N . PHE A 1 214 ? 2.173 -15.007 -4.686 1.00 93.81 214 PHE A N 1
ATOM 1651 C CA . PHE A 1 214 ? 2.606 -14.419 -5.943 1.00 93.81 214 PHE A CA 1
ATOM 1652 C C . PHE A 1 214 ? 4.024 -13.875 -5.814 1.00 93.81 214 PHE A C 1
ATOM 1654 O O . PHE A 1 214 ? 4.849 -14.154 -6.668 1.00 93.81 214 PHE A O 1
ATOM 1661 N N . TYR A 1 215 ? 4.364 -13.230 -4.699 1.00 91.12 215 TYR A N 1
ATOM 1662 C CA . TYR A 1 215 ? 5.722 -12.718 -4.487 1.00 91.12 215 TYR A CA 1
ATOM 1663 C C . TYR A 1 215 ? 6.770 -13.826 -4.363 1.00 91.12 215 TYR A C 1
ATOM 1665 O O . TYR A 1 215 ? 7.909 -13.646 -4.776 1.00 91.12 215 TYR A O 1
ATOM 1673 N N . LEU A 1 216 ? 6.400 -14.987 -3.818 1.00 89.50 216 LEU A N 1
ATOM 1674 C CA . LEU A 1 216 ? 7.329 -16.110 -3.672 1.00 89.50 216 LEU A CA 1
ATOM 1675 C C . LEU A 1 216 ? 7.509 -16.910 -4.966 1.00 89.50 216 LEU A C 1
ATOM 1677 O O . LEU A 1 216 ? 8.549 -17.542 -5.148 1.00 89.50 216 LEU A O 1
ATOM 1681 N N . TRP A 1 217 ? 6.498 -16.945 -5.838 1.00 89.56 217 TRP A N 1
ATOM 1682 C CA . TRP A 1 217 ? 6.472 -17.868 -6.975 1.00 89.56 217 TRP A CA 1
ATOM 1683 C C . TRP A 1 217 ? 6.359 -17.187 -8.340 1.00 89.56 217 TRP A C 1
ATOM 1685 O O . TRP A 1 217 ? 6.780 -17.771 -9.333 1.00 89.56 217 TRP A O 1
ATOM 1695 N N . LEU A 1 218 ? 5.826 -15.981 -8.437 1.00 91.00 218 LEU A N 1
ATOM 1696 C CA . LEU A 1 218 ? 5.650 -15.232 -9.681 1.00 91.00 218 LEU A CA 1
ATOM 1697 C C . LEU A 1 218 ? 6.472 -13.941 -9.608 1.00 91.00 218 LEU A C 1
ATOM 1699 O O . LEU A 1 218 ? 5.905 -12.871 -9.393 1.00 91.00 218 LEU A O 1
ATOM 1703 N N . PRO A 1 219 ? 7.808 -14.033 -9.758 1.00 90.38 219 PRO A N 1
ATOM 1704 C CA . PRO A 1 219 ? 8.648 -12.849 -9.727 1.00 90.38 219 PRO A CA 1
ATOM 1705 C C . PRO A 1 219 ? 8.287 -11.942 -10.904 1.00 90.38 219 PRO A C 1
ATOM 1707 O O . PRO A 1 219 ? 8.287 -12.377 -12.058 1.00 90.38 219 PRO A O 1
ATOM 1710 N N . VAL A 1 220 ? 7.966 -10.692 -10.584 1.00 93.62 220 VAL A N 1
ATOM 1711 C CA . VAL A 1 220 ? 7.684 -9.620 -11.543 1.00 93.62 220 VAL A CA 1
ATOM 1712 C C . VAL A 1 220 ? 8.406 -8.384 -11.044 1.00 93.62 220 VAL A C 1
ATOM 1714 O O . VAL A 1 220 ? 8.158 -7.923 -9.929 1.00 93.62 220 VAL A O 1
ATOM 1717 N N . ARG A 1 221 ? 9.312 -7.859 -11.867 1.00 94.38 221 ARG A N 1
ATOM 1718 C CA . ARG A 1 221 ? 10.138 -6.700 -11.534 1.00 94.38 221 ARG A CA 1
ATOM 1719 C C . ARG A 1 221 ? 9.394 -5.391 -11.735 1.00 94.38 221 ARG A C 1
ATOM 1721 O O . ARG A 1 221 ? 8.512 -5.291 -12.586 1.00 94.38 221 ARG A O 1
ATOM 1728 N N . GLU A 1 222 ? 9.802 -4.379 -10.978 1.00 95.50 222 GLU A N 1
ATOM 1729 C CA . GLU A 1 222 ? 9.273 -3.019 -11.093 1.00 95.50 222 GLU A CA 1
ATOM 1730 C C . GLU A 1 222 ? 9.431 -2.466 -12.514 1.00 95.50 222 GLU A C 1
ATOM 1732 O O . GLU A 1 222 ? 10.429 -2.712 -13.202 1.00 95.50 222 GLU A O 1
ATOM 1737 N N . VAL A 1 223 ? 8.463 -1.652 -12.939 1.00 96.56 223 VAL A N 1
ATOM 1738 C CA . VAL A 1 223 ? 8.368 -1.165 -14.325 1.00 96.56 223 VAL A CA 1
ATOM 1739 C C . VAL A 1 223 ? 9.613 -0.397 -14.744 1.00 96.56 223 VAL A C 1
ATOM 1741 O O . VAL A 1 223 ? 10.223 -0.708 -15.768 1.00 96.56 223 VAL A O 1
ATOM 1744 N N . PHE A 1 224 ? 10.046 0.584 -13.944 1.00 96.00 224 PHE A N 1
ATOM 1745 C CA . PHE A 1 224 ? 11.242 1.359 -14.280 1.00 96.00 224 PHE A CA 1
ATOM 1746 C C . PHE A 1 224 ? 12.479 0.462 -14.422 1.00 96.00 224 PHE A C 1
ATOM 1748 O O . PHE A 1 224 ? 13.362 0.762 -15.228 1.00 96.00 224 PHE A O 1
ATOM 1755 N N . HIS A 1 225 ? 12.566 -0.619 -13.634 1.00 94.94 225 HIS A N 1
ATOM 1756 C CA . HIS A 1 225 ? 13.704 -1.524 -13.670 1.00 94.94 225 HIS A CA 1
ATOM 1757 C C . HIS A 1 225 ? 13.725 -2.262 -15.006 1.00 94.94 225 HIS A C 1
ATOM 1759 O O . HIS A 1 225 ? 14.769 -2.303 -15.656 1.00 94.94 225 HIS A O 1
ATOM 1765 N N . TYR A 1 226 ? 12.579 -2.785 -15.445 1.00 95.06 226 TYR A N 1
ATOM 1766 C CA . TYR A 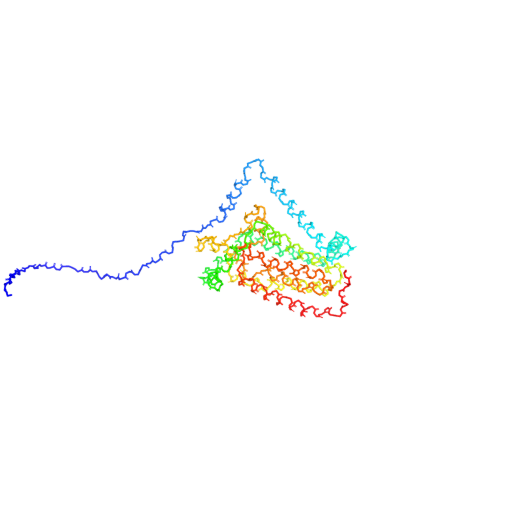1 226 ? 12.449 -3.444 -16.742 1.00 95.06 226 TYR A CA 1
ATOM 1767 C C . TYR A 1 226 ? 12.796 -2.505 -17.907 1.00 95.06 226 TYR A C 1
ATOM 1769 O O . TYR A 1 226 ? 13.642 -2.825 -18.742 1.00 95.06 226 TYR A O 1
ATOM 1777 N N . TYR A 1 227 ? 12.238 -1.290 -17.938 1.00 96.00 227 TYR A N 1
ATOM 1778 C CA . TYR A 1 227 ? 12.539 -0.328 -19.008 1.00 96.00 227 TYR A CA 1
ATOM 1779 C C . TYR A 1 227 ? 14.005 0.117 -19.035 1.00 96.00 227 TYR A C 1
ATOM 1781 O O . TYR A 1 227 ? 14.563 0.387 -20.104 1.00 96.00 227 TYR A O 1
ATOM 1789 N N . ARG A 1 228 ? 14.646 0.209 -17.866 1.00 95.38 228 ARG A N 1
ATOM 1790 C CA . ARG A 1 228 ? 16.057 0.585 -17.755 1.00 95.38 228 ARG A CA 1
ATOM 1791 C C . ARG A 1 228 ? 16.997 -0.549 -18.159 1.00 95.38 228 ARG A C 1
ATOM 1793 O O . ARG A 1 228 ? 17.980 -0.272 -18.840 1.00 95.38 228 ARG A O 1
ATOM 1800 N N . HIS A 1 229 ? 16.739 -1.778 -17.720 1.00 92.88 229 HIS A N 1
ATOM 1801 C CA . HIS A 1 229 ? 17.708 -2.874 -17.816 1.00 92.88 229 HIS A CA 1
ATOM 1802 C C . HIS A 1 229 ? 17.414 -3.881 -18.927 1.00 92.88 229 HIS A C 1
ATOM 1804 O O . HIS A 1 229 ? 18.356 -4.411 -19.511 1.00 92.88 229 HIS A O 1
ATOM 1810 N N . ASP A 1 230 ? 16.145 -4.123 -19.238 1.00 92.31 230 ASP A N 1
ATOM 1811 C CA . ASP A 1 230 ? 15.726 -5.157 -20.185 1.00 92.31 230 ASP A CA 1
ATOM 1812 C C . ASP A 1 230 ? 15.410 -4.550 -21.549 1.00 92.31 230 ASP A C 1
ATOM 1814 O O . ASP A 1 230 ? 15.906 -5.021 -22.569 1.00 92.31 230 ASP A O 1
ATOM 1818 N N . VAL A 1 231 ? 14.641 -3.457 -21.564 1.00 92.94 231 VAL A N 1
ATOM 1819 C CA . VAL A 1 231 ? 14.325 -2.716 -22.798 1.00 92.94 231 VAL A CA 1
ATOM 1820 C C . VAL A 1 231 ? 15.480 -1.793 -23.203 1.00 92.94 231 VAL A C 1
ATOM 1822 O O . VAL A 1 231 ? 15.752 -1.611 -24.387 1.00 92.94 231 VAL A O 1
ATOM 1825 N N . GLY A 1 232 ? 16.169 -1.196 -22.225 1.00 92.25 232 GLY A N 1
ATOM 1826 C CA . GLY A 1 232 ? 17.357 -0.366 -22.450 1.00 92.25 232 GLY A CA 1
ATOM 1827 C C . GLY A 1 232 ? 17.085 1.053 -22.963 1.00 92.25 232 GLY A C 1
ATOM 1828 O O . GLY A 1 232 ? 18.009 1.707 -23.442 1.00 92.25 232 GLY A O 1
ATOM 1829 N N . ASN A 1 233 ? 15.846 1.550 -22.871 1.00 91.06 233 ASN A N 1
ATOM 1830 C CA . ASN A 1 233 ? 15.477 2.893 -23.344 1.00 91.06 233 ASN A CA 1
ATOM 1831 C C . ASN A 1 233 ? 15.144 3.886 -22.214 1.00 91.06 233 ASN A C 1
ATOM 1833 O O . ASN A 1 233 ? 15.070 5.086 -22.469 1.00 91.06 233 ASN A O 1
ATOM 1837 N N . GLY A 1 234 ? 14.936 3.410 -20.978 1.00 90.88 234 GLY A N 1
ATOM 1838 C CA . GLY A 1 234 ? 14.584 4.261 -19.837 1.00 90.88 234 GLY A CA 1
ATOM 1839 C C . GLY A 1 234 ? 13.273 5.041 -20.005 1.00 90.88 234 GLY A C 1
ATOM 1840 O O . GLY A 1 234 ? 13.133 6.108 -19.411 1.00 90.88 234 GLY A O 1
ATOM 1841 N N . ALA A 1 235 ? 12.328 4.539 -20.811 1.00 94.81 235 ALA A N 1
ATOM 1842 C CA . ALA A 1 235 ? 11.057 5.217 -21.087 1.00 94.81 235 ALA A CA 1
ATOM 1843 C C . ALA A 1 235 ? 10.175 5.398 -19.838 1.00 94.81 235 ALA A C 1
ATOM 1845 O O . ALA A 1 235 ? 9.346 6.305 -19.811 1.00 94.81 235 ALA A O 1
ATOM 1846 N N . VAL A 1 236 ? 10.381 4.566 -18.812 1.00 97.19 236 VAL A N 1
ATOM 1847 C CA . VAL A 1 236 ? 9.818 4.729 -17.467 1.00 97.19 236 VAL A CA 1
ATOM 1848 C C . VAL A 1 236 ? 10.958 4.961 -16.480 1.00 97.19 236 VAL A C 1
ATOM 1850 O O . VAL A 1 236 ? 11.953 4.232 -16.477 1.00 97.19 236 VAL A O 1
ATOM 1853 N N . ARG A 1 237 ? 10.805 5.968 -15.619 1.00 95.69 237 ARG A N 1
ATOM 1854 C CA . ARG A 1 237 ? 11.752 6.312 -14.550 1.00 95.69 237 ARG A CA 1
ATOM 1855 C C . ARG A 1 237 ? 11.137 6.058 -13.182 1.00 95.69 237 ARG A C 1
ATOM 1857 O O . ARG A 1 237 ? 9.934 6.223 -13.004 1.00 95.69 237 ARG A O 1
ATOM 1864 N N . LEU A 1 238 ? 11.981 5.754 -12.199 1.00 95.94 238 LEU A N 1
ATOM 1865 C CA . LEU A 1 238 ? 11.579 5.785 -10.797 1.00 95.94 238 LEU A CA 1
ATOM 1866 C C . LEU A 1 238 ? 11.551 7.241 -10.323 1.00 95.94 238 LEU A C 1
ATOM 1868 O O . LEU A 1 238 ? 12.579 7.782 -9.933 1.00 95.94 238 LEU A O 1
ATOM 1872 N N . LEU A 1 239 ? 10.393 7.900 -10.366 1.00 96.50 239 LEU A N 1
ATOM 1873 C CA . LEU A 1 239 ? 10.310 9.348 -10.095 1.00 96.50 239 LEU A CA 1
ATOM 1874 C C . LEU A 1 239 ? 10.624 9.721 -8.636 1.00 96.50 239 LEU A C 1
ATOM 1876 O O . LEU A 1 239 ? 10.892 10.881 -8.340 1.00 96.50 239 LEU A O 1
ATOM 1880 N N . LEU A 1 240 ? 10.648 8.747 -7.721 1.00 94.44 240 LEU A N 1
ATOM 1881 C CA . LEU A 1 240 ? 11.152 8.951 -6.360 1.00 94.44 240 LEU A CA 1
ATOM 1882 C C . LEU A 1 240 ? 12.644 9.340 -6.329 1.00 94.44 240 LEU A C 1
ATOM 1884 O O . LEU A 1 240 ? 13.058 10.014 -5.384 1.00 94.44 240 LEU A O 1
ATOM 1888 N N . ASP A 1 241 ? 13.430 8.965 -7.350 1.00 93.44 241 ASP A N 1
ATOM 1889 C CA . ASP A 1 241 ? 14.834 9.387 -7.495 1.00 93.44 241 ASP A CA 1
ATOM 1890 C C . ASP A 1 241 ? 14.965 10.918 -7.615 1.00 93.44 241 ASP A C 1
ATOM 1892 O O . ASP A 1 241 ? 15.993 11.480 -7.240 1.00 93.44 241 ASP A O 1
ATOM 1896 N N . ASP A 1 242 ? 13.912 11.600 -8.079 1.00 93.19 242 ASP A N 1
ATOM 1897 C CA . ASP A 1 242 ? 13.924 13.039 -8.359 1.00 93.19 242 ASP A CA 1
ATOM 1898 C C . ASP A 1 242 ? 13.596 13.905 -7.124 1.00 93.19 242 ASP A C 1
ATOM 1900 O O . ASP A 1 242 ? 13.668 15.131 -7.195 1.00 93.19 242 ASP A O 1
ATOM 1904 N N . ILE A 1 243 ? 13.221 13.293 -5.991 1.00 92.00 243 ILE A N 1
ATOM 1905 C CA . ILE A 1 243 ? 12.779 14.006 -4.779 1.00 92.00 243 ILE A CA 1
ATOM 1906 C C . ILE A 1 243 ? 13.961 14.299 -3.847 1.00 92.00 243 ILE A C 1
ATOM 1908 O O . ILE A 1 243 ? 14.357 15.448 -3.659 1.00 92.00 243 ILE A O 1
ATOM 1912 N N . HIS A 1 244 ? 14.501 13.257 -3.208 1.00 88.69 244 HIS A N 1
ATOM 1913 C CA . HIS A 1 244 ? 15.645 13.347 -2.301 1.00 88.69 244 HIS A CA 1
ATOM 1914 C C . HIS A 1 244 ? 16.192 11.938 -1.998 1.00 88.69 244 HIS A C 1
ATOM 1916 O O . HIS A 1 244 ? 15.395 11.017 -1.790 1.00 88.69 244 HIS A O 1
ATOM 1922 N N . PRO A 1 245 ? 17.518 11.738 -1.841 1.00 87.81 245 PRO A N 1
ATOM 1923 C CA . PRO A 1 245 ? 18.094 10.419 -1.550 1.00 87.81 245 PRO A CA 1
ATOM 1924 C C . PRO A 1 245 ? 17.524 9.729 -0.302 1.00 87.81 245 PRO A C 1
ATOM 1926 O O . PRO A 1 245 ? 17.431 8.505 -0.252 1.00 87.81 245 PRO A O 1
ATOM 1929 N N . ALA A 1 246 ? 17.118 10.503 0.708 1.00 85.56 246 ALA A N 1
ATOM 1930 C CA . ALA A 1 246 ? 16.490 9.958 1.914 1.00 85.56 246 ALA A CA 1
ATOM 1931 C C . ALA A 1 246 ? 15.134 9.286 1.634 1.00 85.56 246 ALA A C 1
ATOM 1933 O O . ALA A 1 246 ? 14.815 8.288 2.271 1.00 85.56 246 ALA A O 1
ATOM 1934 N N . VAL A 1 247 ? 14.367 9.786 0.658 1.00 86.62 247 VAL A N 1
ATOM 1935 C CA . VAL A 1 247 ? 13.081 9.191 0.261 1.00 86.62 247 VAL A CA 1
ATOM 1936 C C . VAL A 1 247 ? 13.315 7.827 -0.379 1.00 86.62 247 VAL A C 1
ATOM 1938 O O . VAL A 1 247 ? 12.644 6.862 -0.028 1.00 86.62 247 VAL A O 1
ATOM 1941 N N . MET A 1 248 ? 14.330 7.714 -1.241 1.00 87.62 248 MET A N 1
ATOM 1942 C CA . MET A 1 248 ? 14.722 6.432 -1.829 1.00 87.62 248 MET A CA 1
ATOM 1943 C C . MET A 1 248 ? 15.193 5.433 -0.763 1.00 87.62 248 MET A C 1
ATOM 1945 O O . MET A 1 248 ? 14.830 4.259 -0.801 1.00 87.62 248 MET A O 1
ATOM 1949 N N . GLN A 1 249 ? 15.957 5.897 0.232 1.00 84.19 249 GLN A N 1
ATOM 1950 C CA . GLN A 1 249 ? 16.380 5.059 1.360 1.00 84.19 249 GLN A CA 1
ATOM 1951 C C . GLN A 1 249 ? 15.201 4.584 2.215 1.00 84.19 249 GLN A C 1
ATOM 1953 O O . GLN A 1 249 ? 15.200 3.434 2.647 1.00 84.19 249 GLN A O 1
ATOM 1958 N N . ALA A 1 250 ? 14.216 5.446 2.476 1.00 84.06 250 ALA A N 1
ATOM 1959 C CA . ALA A 1 250 ? 12.997 5.072 3.189 1.00 84.06 250 ALA A CA 1
ATOM 1960 C C . ALA A 1 250 ? 12.180 4.047 2.390 1.00 84.06 250 ALA A C 1
ATOM 1962 O O . ALA A 1 250 ? 11.792 3.013 2.928 1.00 84.06 250 ALA A O 1
ATOM 1963 N N . TYR A 1 251 ? 12.012 4.279 1.086 1.00 88.06 251 TYR A N 1
ATOM 1964 C CA . TYR A 1 251 ? 11.306 3.370 0.189 1.00 88.06 251 TYR A CA 1
ATOM 1965 C C . TYR A 1 251 ? 11.950 1.972 0.139 1.00 88.06 251 TYR A C 1
ATOM 1967 O O . TYR A 1 251 ? 11.292 0.960 0.385 1.00 88.06 251 TYR A O 1
ATOM 1975 N N . ARG A 1 252 ? 13.262 1.900 -0.111 1.00 87.00 252 ARG A N 1
ATOM 1976 C CA . ARG A 1 252 ? 13.994 0.627 -0.251 1.00 87.00 252 ARG A CA 1
ATOM 1977 C C . ARG A 1 252 ? 14.233 -0.116 1.057 1.00 87.00 252 ARG A C 1
ATOM 1979 O O . ARG A 1 252 ? 14.583 -1.288 1.016 1.00 87.00 252 ARG A O 1
ATOM 1986 N N . ALA A 1 253 ? 14.005 0.515 2.209 1.00 81.62 253 ALA A N 1
ATOM 1987 C CA . ALA A 1 253 ? 14.037 -0.187 3.491 1.00 81.62 253 ALA A CA 1
ATOM 1988 C C . ALA A 1 253 ? 12.885 -1.201 3.640 1.00 81.62 253 ALA A C 1
ATOM 1990 O O . ALA A 1 253 ? 12.964 -2.104 4.468 1.00 81.62 253 ALA A O 1
ATOM 1991 N N . MET A 1 254 ? 11.806 -1.054 2.869 1.00 77.06 254 MET A N 1
ATOM 1992 C CA . MET A 1 254 ? 10.602 -1.878 3.017 1.00 77.06 254 MET A CA 1
ATOM 1993 C C . MET A 1 254 ? 10.129 -2.509 1.699 1.00 77.06 254 MET A C 1
ATOM 1995 O O . MET A 1 254 ? 9.164 -3.270 1.722 1.00 77.06 254 MET A O 1
ATOM 1999 N N . SER A 1 255 ? 10.793 -2.223 0.571 1.00 83.56 255 SER A N 1
ATOM 2000 C CA . SER A 1 255 ? 10.383 -2.680 -0.764 1.00 83.56 255 SER A CA 1
ATOM 2001 C C . SER A 1 255 ? 11.499 -3.408 -1.513 1.00 83.56 255 SER A C 1
ATOM 2003 O O . SER A 1 255 ? 12.592 -2.858 -1.685 1.00 83.56 255 SER A O 1
ATOM 2005 N N . GLY A 1 256 ? 11.183 -4.610 -2.006 1.00 81.94 256 GLY A N 1
ATOM 2006 C CA . GLY A 1 256 ? 11.995 -5.361 -2.967 1.00 81.94 256 GLY A CA 1
ATOM 2007 C C . GLY A 1 256 ? 11.897 -4.790 -4.388 1.00 81.94 256 GLY A C 1
ATOM 2008 O O . GLY A 1 256 ? 11.234 -3.776 -4.611 1.00 81.94 256 GLY A O 1
ATOM 2009 N N . LEU A 1 257 ? 12.607 -5.412 -5.334 1.00 84.56 257 LEU A N 1
ATOM 2010 C CA . LEU A 1 257 ? 12.608 -5.029 -6.759 1.00 84.56 257 LEU A CA 1
ATOM 2011 C C . LEU A 1 257 ? 11.664 -5.890 -7.617 1.00 84.56 257 LEU A C 1
ATOM 2013 O O . LEU A 1 257 ? 11.394 -5.533 -8.759 1.00 84.56 257 LEU A O 1
ATOM 2017 N N . ASP A 1 258 ? 11.232 -7.040 -7.102 1.00 79.25 258 ASP A N 1
ATOM 2018 C CA . ASP A 1 258 ? 10.622 -8.163 -7.829 1.00 79.25 258 ASP A CA 1
ATOM 2019 C C . ASP A 1 258 ? 9.314 -8.678 -7.200 1.00 79.25 258 ASP A C 1
ATOM 2021 O O . ASP A 1 258 ? 8.793 -9.731 -7.576 1.00 79.25 258 ASP A O 1
ATOM 2025 N N . ASN A 1 259 ? 8.758 -7.909 -6.265 1.00 82.38 259 ASN A N 1
ATOM 2026 C CA . ASN A 1 259 ? 7.515 -8.180 -5.554 1.00 82.38 259 ASN A CA 1
ATOM 2027 C C . ASN A 1 259 ? 6.368 -7.276 -6.045 1.00 82.38 259 ASN A C 1
ATOM 2029 O O . ASN A 1 259 ? 5.646 -6.677 -5.247 1.00 82.38 259 ASN A O 1
ATOM 2033 N N . CYS A 1 260 ? 6.214 -7.134 -7.364 1.00 88.44 260 CYS A N 1
ATOM 2034 C CA . CYS A 1 260 ? 5.250 -6.195 -7.941 1.00 88.44 260 CYS A CA 1
ATOM 2035 C C . CYS A 1 260 ? 3.834 -6.761 -8.096 1.00 88.44 260 CYS A C 1
ATOM 2037 O O . CYS A 1 260 ? 2.867 -6.084 -7.740 1.00 88.44 260 CYS A O 1
ATOM 2039 N N . LEU A 1 261 ? 3.694 -7.991 -8.595 1.00 93.62 261 LEU A N 1
ATOM 2040 C CA . LEU A 1 261 ? 2.399 -8.593 -8.918 1.00 93.62 261 LEU A CA 1
ATOM 2041 C C . LEU A 1 261 ? 1.907 -9.488 -7.770 1.00 93.62 261 LEU A C 1
ATOM 2043 O O . LEU A 1 261 ? 2.604 -10.440 -7.418 1.00 93.62 261 LEU A O 1
ATOM 2047 N N . PRO A 1 262 ? 0.699 -9.274 -7.215 1.00 96.94 262 PRO A N 1
ATOM 2048 C CA . PRO A 1 262 ? -0.183 -8.106 -7.331 1.00 96.94 262 PRO A CA 1
ATOM 2049 C C . PRO A 1 262 ? 0.284 -6.924 -6.466 1.00 96.94 262 PRO A C 1
ATOM 2051 O O . PRO A 1 262 ? 1.013 -7.099 -5.490 1.00 96.94 262 PRO A O 1
ATOM 2054 N N . SER A 1 263 ? -0.198 -5.713 -6.757 1.00 97.50 263 SER A N 1
ATOM 2055 C CA . SER A 1 263 ? 0.177 -4.524 -5.984 1.00 97.50 263 SER A CA 1
ATOM 2056 C C . SER A 1 263 ? -0.394 -4.563 -4.559 1.00 97.50 263 SER A C 1
ATOM 2058 O O . SER A 1 263 ? -1.594 -4.348 -4.346 1.00 97.50 263 SER A O 1
ATOM 2060 N N . PHE A 1 264 ? 0.474 -4.770 -3.559 1.00 95.31 264 PHE A N 1
ATOM 2061 C CA . PHE A 1 264 ? 0.079 -4.759 -2.146 1.00 95.31 264 PHE A CA 1
ATOM 2062 C C . PHE A 1 264 ? -0.467 -3.389 -1.722 1.00 95.31 264 PHE A C 1
ATOM 2064 O O . PHE A 1 264 ? -1.521 -3.320 -1.089 1.00 95.31 264 PHE A O 1
ATOM 2071 N N . HIS A 1 265 ? 0.184 -2.299 -2.148 1.00 95.88 265 HIS A N 1
ATOM 2072 C CA . HIS A 1 265 ? -0.260 -0.921 -1.904 1.00 95.88 265 HIS A CA 1
ATOM 2073 C C . HIS A 1 265 ? -1.694 -0.687 -2.389 1.00 95.88 265 HIS A C 1
ATOM 2075 O O . HIS A 1 265 ? -2.517 -0.149 -1.647 1.00 95.88 265 HIS A O 1
ATOM 2081 N N . THR A 1 266 ? -2.013 -1.143 -3.602 1.00 98.00 266 THR A N 1
ATOM 2082 C CA . THR A 1 266 ? -3.368 -1.061 -4.159 1.00 98.00 266 THR A CA 1
ATOM 2083 C C . THR A 1 266 ? -4.354 -1.889 -3.339 1.00 98.00 266 THR A C 1
ATOM 2085 O O . THR A 1 266 ? -5.367 -1.363 -2.879 1.00 98.00 266 THR A O 1
ATOM 2088 N N . SER A 1 267 ? -4.043 -3.167 -3.105 1.00 98.31 267 SER A N 1
ATOM 2089 C CA . SER A 1 267 ? -4.944 -4.094 -2.407 1.00 98.31 267 SER A CA 1
ATOM 2090 C C . SER A 1 267 ? -5.303 -3.628 -0.992 1.00 98.31 267 SER A C 1
ATOM 2092 O O . SER A 1 267 ? -6.482 -3.583 -0.616 1.00 98.31 267 SER A O 1
ATOM 2094 N N . LEU A 1 268 ? -4.306 -3.167 -0.232 1.00 97.31 268 LEU A N 1
ATOM 2095 C CA . LEU A 1 268 ? -4.497 -2.690 1.127 1.00 97.31 268 LEU A CA 1
ATOM 2096 C C . LEU A 1 268 ? -5.242 -1.352 1.150 1.00 97.31 268 LEU A C 1
ATOM 2098 O O . LEU A 1 268 ? -6.154 -1.187 1.958 1.00 97.31 268 LEU A O 1
ATOM 2102 N N . ALA A 1 269 ? -4.913 -0.419 0.250 1.00 97.81 269 ALA A N 1
ATOM 2103 C CA . ALA A 1 269 ? -5.598 0.869 0.153 1.00 97.81 269 ALA A CA 1
ATOM 2104 C C . ALA A 1 269 ? -7.092 0.707 -0.168 1.00 97.81 269 ALA A C 1
ATOM 2106 O O . ALA A 1 269 ? -7.932 1.319 0.491 1.00 97.81 269 ALA A O 1
ATOM 2107 N N . VAL A 1 270 ? -7.432 -0.172 -1.114 1.00 98.00 270 VAL A N 1
ATOM 2108 C CA . VAL A 1 270 ? -8.823 -0.507 -1.467 1.00 98.00 270 VAL A CA 1
ATOM 2109 C C . VAL A 1 270 ? -9.541 -1.150 -0.288 1.00 98.00 270 VAL A C 1
ATOM 2111 O O . VAL A 1 270 ? -10.644 -0.734 0.062 1.00 98.00 270 VAL A O 1
ATOM 2114 N N . THR A 1 271 ? -8.901 -2.121 0.371 1.00 98.12 271 THR A N 1
ATOM 2115 C CA . THR A 1 271 ? -9.461 -2.771 1.564 1.00 98.12 271 THR A CA 1
ATOM 2116 C C . THR A 1 271 ? -9.776 -1.736 2.644 1.00 98.12 271 THR A C 1
ATOM 2118 O O . THR A 1 271 ? -10.880 -1.717 3.182 1.00 98.12 271 THR A O 1
ATOM 2121 N N . MET A 1 272 ? -8.834 -0.836 2.942 1.00 96.50 272 MET A N 1
ATOM 2122 C CA . MET A 1 272 ? -9.007 0.224 3.938 1.00 96.50 272 MET A CA 1
ATOM 2123 C C . MET A 1 272 ? -10.126 1.200 3.563 1.00 96.50 272 MET A C 1
ATOM 2125 O O . MET A 1 272 ? -10.945 1.523 4.422 1.00 96.50 272 MET A O 1
ATOM 2129 N N . ALA A 1 273 ? -10.198 1.629 2.300 1.00 96.50 273 ALA A N 1
ATOM 2130 C CA . ALA A 1 273 ? -11.263 2.504 1.817 1.00 96.50 273 ALA A CA 1
ATOM 2131 C C . ALA A 1 273 ? -12.645 1.861 1.957 1.00 96.50 273 ALA A C 1
ATOM 2133 O O . ALA A 1 273 ? -13.572 2.509 2.423 1.00 96.50 273 ALA A O 1
ATOM 2134 N N . LEU A 1 274 ? -12.797 0.577 1.632 1.00 96.00 274 LEU A N 1
ATOM 2135 C CA . LEU A 1 274 ? -14.072 -0.126 1.805 1.00 96.00 274 LEU A CA 1
ATOM 2136 C C . LEU A 1 274 ? -14.435 -0.308 3.284 1.00 96.00 274 LEU A C 1
ATOM 2138 O O . LEU A 1 274 ? -15.604 -0.215 3.657 1.00 96.00 274 LEU A O 1
ATOM 2142 N N . LEU A 1 275 ? -13.443 -0.546 4.144 1.00 93.75 275 LEU A N 1
ATOM 2143 C CA . LEU A 1 275 ? -13.658 -0.718 5.578 1.00 93.75 275 LEU A CA 1
ATOM 2144 C C . LEU A 1 275 ? -14.064 0.577 6.292 1.00 93.75 275 LEU A C 1
ATOM 2146 O O . LEU A 1 275 ? -14.866 0.505 7.223 1.00 93.75 275 LEU A O 1
ATOM 2150 N N . THR A 1 276 ? -13.570 1.751 5.885 1.00 92.06 276 THR A N 1
ATOM 2151 C CA . THR A 1 276 ? -13.963 3.020 6.528 1.00 92.06 276 THR A CA 1
ATOM 2152 C C . THR A 1 276 ? -15.434 3.351 6.348 1.00 92.06 276 THR A C 1
ATOM 2154 O O . THR A 1 276 ? -16.017 3.963 7.239 1.00 92.06 276 THR A O 1
ATOM 2157 N N . TRP A 1 277 ? -16.075 2.894 5.271 1.00 90.00 277 TRP A N 1
ATOM 2158 C CA . TRP A 1 277 ? -17.520 3.061 5.097 1.00 90.00 277 TRP A CA 1
ATOM 2159 C C . TRP A 1 277 ? -18.342 2.333 6.178 1.00 90.00 277 TRP A C 1
ATOM 2161 O O . TRP A 1 277 ? -19.466 2.741 6.457 1.00 90.00 277 TRP A O 1
ATOM 2171 N N . HIS A 1 278 ? -17.772 1.340 6.879 1.00 82.31 278 HIS A N 1
ATOM 2172 C CA . HIS A 1 278 ? -18.412 0.696 8.043 1.00 82.31 278 HIS A CA 1
ATOM 2173 C C . HIS A 1 278 ? -18.361 1.533 9.326 1.00 82.31 278 HIS A C 1
ATOM 2175 O O . HIS A 1 278 ? -19.030 1.178 10.295 1.00 82.31 278 HIS A O 1
ATOM 2181 N N . LEU A 1 279 ? -17.572 2.612 9.367 1.00 78.38 279 LEU A N 1
ATOM 2182 C CA . LEU A 1 279 ? -17.484 3.503 10.531 1.00 78.38 279 LEU A CA 1
ATOM 2183 C C . LEU A 1 279 ? -18.657 4.485 10.627 1.00 78.38 279 LEU A C 1
ATOM 2185 O O . LEU A 1 279 ? -18.800 5.145 11.648 1.00 78.38 279 LEU A O 1
ATOM 2189 N N . GLY A 1 280 ? -19.452 4.653 9.567 1.00 75.19 280 GLY A N 1
ATOM 2190 C CA . GLY A 1 280 ? -20.528 5.652 9.523 1.00 75.19 280 GLY A CA 1
ATOM 2191 C C . GLY A 1 280 ? -20.053 7.112 9.406 1.00 75.19 280 GLY A C 1
ATOM 2192 O O . GLY A 1 280 ? -20.866 7.995 9.150 1.00 75.19 280 GLY A O 1
ATOM 2193 N N . ASN A 1 281 ? -18.748 7.390 9.515 1.00 84.19 281 ASN A N 1
ATOM 2194 C CA . ASN A 1 281 ? -18.170 8.710 9.249 1.00 84.19 281 ASN A CA 1
ATOM 2195 C C . ASN A 1 281 ? -17.900 8.888 7.743 1.00 84.19 281 ASN A C 1
ATOM 2197 O O . ASN A 1 281 ? -16.814 8.581 7.247 1.00 84.19 281 ASN A O 1
ATOM 2201 N N . ALA A 1 282 ? -18.891 9.410 7.014 1.00 88.06 282 ALA A N 1
ATOM 2202 C CA . ALA A 1 282 ? -18.814 9.590 5.561 1.00 88.06 282 ALA A CA 1
ATOM 2203 C C . ALA A 1 282 ? -17.677 10.527 5.113 1.00 88.06 282 ALA A C 1
ATOM 2205 O O . ALA A 1 282 ? -17.085 10.307 4.060 1.00 88.06 282 ALA A O 1
ATOM 2206 N N . ARG A 1 283 ? -17.333 11.550 5.912 1.00 89.06 283 ARG A N 1
ATOM 2207 C CA . ARG A 1 283 ? -16.231 12.475 5.590 1.00 89.06 283 ARG A CA 1
ATOM 2208 C C . ARG A 1 283 ? -14.890 11.755 5.626 1.00 89.06 283 ARG A C 1
ATOM 2210 O O . ARG A 1 283 ? -14.102 11.871 4.691 1.00 89.06 283 ARG A O 1
ATOM 2217 N N . PHE A 1 284 ? -14.653 10.979 6.682 1.00 90.19 284 PHE A N 1
ATOM 2218 C CA . PHE A 1 284 ? -13.440 10.179 6.799 1.00 90.19 284 PHE A CA 1
ATOM 2219 C C . PHE A 1 284 ? -13.387 9.080 5.731 1.00 90.19 284 PHE A C 1
ATOM 2221 O O . PHE A 1 284 ? -12.350 8.889 5.102 1.00 90.19 284 PHE A O 1
ATOM 2228 N N . ALA A 1 285 ? -14.506 8.408 5.453 1.00 92.69 285 ALA A N 1
ATOM 2229 C CA . ALA A 1 285 ? -14.559 7.384 4.414 1.00 92.69 285 ALA A CA 1
ATOM 2230 C C . ALA A 1 285 ? -14.278 7.948 3.010 1.00 92.69 285 ALA A C 1
ATOM 2232 O O . ALA A 1 285 ? -13.485 7.368 2.263 1.00 92.69 285 ALA A O 1
ATOM 2233 N N . ALA A 1 286 ? -14.836 9.116 2.675 1.00 94.56 286 ALA A N 1
ATOM 2234 C CA . ALA A 1 286 ? -14.536 9.824 1.433 1.00 94.56 286 ALA A CA 1
ATOM 2235 C C . ALA A 1 286 ? -13.054 10.216 1.347 1.00 94.56 286 ALA A C 1
ATOM 2237 O O . ALA A 1 286 ? -12.414 9.961 0.329 1.00 94.56 286 ALA A O 1
ATOM 2238 N N . LEU A 1 287 ? -12.483 10.754 2.430 1.00 94.38 287 LEU A N 1
ATOM 2239 C CA . LEU A 1 287 ? -11.064 11.101 2.495 1.00 94.38 287 LEU A CA 1
ATOM 2240 C C . LEU A 1 287 ? -10.165 9.882 2.239 1.00 94.38 287 LEU A C 1
ATOM 2242 O O . LEU A 1 287 ? -9.267 9.948 1.403 1.00 94.38 287 LEU A O 1
ATOM 2246 N N . ILE A 1 288 ? -10.417 8.757 2.916 1.00 95.81 288 ILE A N 1
ATOM 2247 C CA . ILE A 1 288 ? -9.637 7.527 2.716 1.00 95.81 288 ILE A CA 1
ATOM 2248 C C . ILE A 1 288 ? -9.849 6.951 1.311 1.00 95.81 288 ILE A C 1
ATOM 2250 O O . ILE A 1 288 ? -8.903 6.429 0.731 1.00 95.81 288 ILE A O 1
ATOM 2254 N N . THR A 1 289 ? -11.036 7.099 0.721 1.00 97.06 289 THR A N 1
ATOM 2255 C CA . THR A 1 289 ? -11.292 6.694 -0.672 1.00 97.06 289 THR A CA 1
ATOM 2256 C C . THR A 1 289 ? -10.469 7.531 -1.659 1.00 97.06 289 THR A C 1
ATOM 2258 O O . THR A 1 289 ? -9.833 6.974 -2.552 1.00 97.06 289 THR A O 1
ATOM 2261 N N . VAL A 1 290 ? -10.407 8.854 -1.469 1.00 97.44 290 VAL A N 1
ATOM 2262 C CA . VAL A 1 290 ? -9.561 9.750 -2.278 1.00 97.44 290 VAL A CA 1
ATOM 2263 C C . VAL A 1 290 ? -8.082 9.404 -2.108 1.00 97.44 290 VAL A C 1
ATOM 2265 O O . VAL A 1 290 ? -7.362 9.305 -3.100 1.00 97.44 290 VAL A O 1
ATOM 2268 N N . PHE A 1 291 ? -7.625 9.152 -0.878 1.00 96.81 291 PHE A N 1
ATOM 2269 C CA . PHE A 1 291 ? -6.250 8.712 -0.642 1.00 96.81 291 PHE A CA 1
ATOM 2270 C C . PHE A 1 291 ? -5.951 7.356 -1.270 1.00 96.81 291 PHE A C 1
ATOM 2272 O O . PHE A 1 291 ? -4.865 7.180 -1.812 1.00 96.81 291 PHE A O 1
ATOM 2279 N N . ALA A 1 292 ? -6.891 6.412 -1.241 1.00 97.81 292 ALA A N 1
ATOM 2280 C CA . ALA A 1 292 ? -6.714 5.128 -1.900 1.00 97.81 292 ALA A CA 1
ATOM 2281 C C . ALA A 1 292 ? -6.554 5.305 -3.413 1.00 97.81 292 ALA A C 1
ATOM 2283 O O . ALA A 1 292 ? -5.621 4.749 -3.983 1.00 97.81 292 ALA A O 1
ATOM 2284 N N . ALA A 1 293 ? -7.376 6.144 -4.049 1.00 98.25 293 ALA A N 1
ATOM 2285 C CA . ALA A 1 293 ? -7.229 6.470 -5.466 1.00 98.25 293 ALA A CA 1
ATOM 2286 C C . ALA A 1 293 ? -5.884 7.155 -5.771 1.00 98.25 293 ALA A C 1
ATOM 2288 O O . ALA A 1 293 ? -5.197 6.768 -6.716 1.00 98.25 293 ALA A O 1
ATOM 2289 N N . ALA A 1 294 ? -5.466 8.119 -4.944 1.00 98.19 294 ALA A N 1
ATOM 2290 C CA . ALA A 1 294 ? -4.170 8.782 -5.084 1.00 98.19 294 ALA A CA 1
ATOM 2291 C C . ALA A 1 294 ? -2.991 7.813 -4.891 1.00 98.19 294 ALA A C 1
ATOM 2293 O O . ALA A 1 294 ? -1.991 7.925 -5.593 1.00 98.19 294 ALA A O 1
ATOM 2294 N N . ASN A 1 295 ? -3.113 6.844 -3.980 1.00 97.81 295 ASN A N 1
ATOM 2295 C CA . ASN A 1 295 ? -2.108 5.810 -3.744 1.00 97.81 295 ASN A CA 1
ATOM 2296 C C . ASN A 1 295 ? -2.034 4.797 -4.896 1.00 97.81 295 ASN A C 1
ATOM 2298 O O . ASN A 1 295 ? -0.955 4.364 -5.282 1.00 97.81 295 ASN A O 1
ATOM 2302 N N . VAL A 1 296 ? -3.173 4.434 -5.485 1.00 98.06 296 VAL A N 1
ATOM 2303 C CA . VAL A 1 296 ? -3.187 3.616 -6.703 1.00 98.06 296 VAL A CA 1
ATOM 2304 C C . VAL A 1 296 ? -2.516 4.371 -7.847 1.00 98.06 296 VAL A C 1
ATOM 2306 O O . VAL A 1 296 ? -1.623 3.833 -8.496 1.00 98.06 296 VAL A O 1
ATOM 2309 N N . LEU A 1 297 ? -2.865 5.642 -8.051 1.00 98.00 297 LEU A N 1
ATOM 2310 C CA . LEU A 1 297 ? -2.228 6.467 -9.073 1.00 98.00 297 LEU A CA 1
ATOM 2311 C C . LEU A 1 297 ? -0.722 6.625 -8.829 1.00 98.00 297 LEU A C 1
ATOM 2313 O O . LEU A 1 297 ? 0.050 6.539 -9.782 1.00 98.00 297 LEU A O 1
ATOM 2317 N N . SER A 1 298 ? -0.288 6.828 -7.581 1.00 98.00 298 SER A N 1
ATOM 2318 C CA . SER A 1 298 ? 1.132 7.000 -7.262 1.00 98.00 298 SER A CA 1
ATOM 2319 C C . SER A 1 298 ? 1.954 5.762 -7.616 1.00 98.00 298 SER A C 1
ATOM 2321 O O . SER A 1 298 ? 3.066 5.918 -8.111 1.00 98.00 298 SER A O 1
ATOM 2323 N N . THR A 1 299 ? 1.403 4.551 -7.468 1.00 96.88 299 THR A N 1
ATOM 2324 C CA . THR A 1 299 ? 2.108 3.308 -7.831 1.00 96.88 299 THR A CA 1
ATOM 2325 C C . THR A 1 299 ? 2.509 3.259 -9.312 1.00 96.88 299 THR A C 1
ATOM 2327 O O . THR A 1 299 ? 3.641 2.889 -9.632 1.00 96.88 299 THR A O 1
ATOM 2330 N N . LEU A 1 300 ? 1.613 3.696 -10.204 1.00 98.00 300 LEU A N 1
ATOM 2331 C CA . LEU A 1 300 ? 1.846 3.769 -11.650 1.00 98.00 300 LEU A CA 1
ATOM 2332 C C . LEU A 1 300 ? 2.699 4.988 -12.002 1.00 98.00 300 LEU A C 1
ATOM 2334 O O . LEU A 1 300 ? 3.710 4.884 -12.693 1.00 98.00 300 LEU A O 1
ATOM 2338 N N . TYR A 1 301 ? 2.308 6.156 -11.488 1.00 98.25 301 TYR A N 1
ATOM 2339 C CA . TYR A 1 301 ? 2.954 7.431 -11.777 1.00 98.25 301 TYR A CA 1
ATOM 2340 C C . TYR A 1 301 ? 4.435 7.411 -11.401 1.00 98.25 301 TYR A C 1
ATOM 2342 O O . TYR A 1 301 ? 5.271 7.845 -12.187 1.00 98.25 301 TYR A O 1
ATOM 2350 N N . LEU A 1 302 ? 4.787 6.865 -10.234 1.00 97.81 302 LEU A N 1
ATOM 2351 C CA . LEU A 1 302 ? 6.172 6.813 -9.764 1.00 97.81 302 LEU A CA 1
ATOM 2352 C C . LEU A 1 302 ? 7.029 5.783 -10.519 1.00 97.81 302 LEU A C 1
ATOM 2354 O O . LEU A 1 302 ? 8.233 5.737 -10.280 1.00 97.81 302 LEU A O 1
ATOM 2358 N N . GLY A 1 303 ? 6.444 4.999 -11.434 1.00 96.94 303 GLY A N 1
ATOM 2359 C CA . GLY A 1 303 ? 7.146 4.004 -12.249 1.00 96.94 303 GLY A CA 1
ATOM 2360 C C . GLY A 1 303 ? 7.444 2.702 -11.509 1.00 96.94 303 GLY A C 1
ATOM 2361 O O . GLY A 1 303 ? 8.393 2.007 -11.866 1.00 96.94 303 GLY A O 1
ATOM 2362 N N . ILE A 1 304 ? 6.672 2.394 -10.463 1.00 96.88 304 ILE A N 1
ATOM 2363 C CA . ILE A 1 304 ? 6.899 1.239 -9.585 1.00 96.88 304 ILE A CA 1
ATOM 2364 C C . ILE A 1 304 ? 6.132 0.019 -10.102 1.00 96.88 304 ILE A C 1
ATOM 2366 O O . ILE A 1 304 ? 6.736 -1.026 -10.331 1.00 96.88 304 ILE A O 1
ATOM 2370 N N . HIS A 1 305 ? 4.821 0.163 -10.314 1.00 97.44 305 HIS A N 1
ATOM 2371 C CA . HIS A 1 305 ? 3.914 -0.936 -10.654 1.00 97.44 305 HIS A CA 1
ATOM 2372 C C . HIS A 1 305 ? 3.405 -0.884 -12.093 1.00 97.44 305 HIS A C 1
ATOM 2374 O O . HIS A 1 305 ? 3.230 0.195 -12.664 1.00 97.44 305 HIS A O 1
ATOM 2380 N N . TRP A 1 306 ? 3.131 -2.069 -12.633 1.00 97.88 306 TRP A N 1
ATOM 2381 C CA . TRP A 1 306 ? 2.422 -2.287 -13.889 1.00 97.88 306 TRP A CA 1
ATOM 2382 C C . TRP A 1 306 ? 0.915 -2.039 -13.700 1.00 97.88 306 TRP A C 1
ATOM 2384 O O . TRP A 1 306 ? 0.375 -2.182 -12.595 1.00 97.88 306 TRP A O 1
ATOM 2394 N N . VAL A 1 307 ? 0.194 -1.706 -14.771 1.00 97.94 307 VAL A N 1
ATOM 2395 C CA . VAL A 1 307 ? -1.280 -1.584 -14.752 1.00 97.94 307 VAL A CA 1
ATOM 2396 C C . VAL A 1 307 ? -1.928 -2.913 -14.354 1.00 97.94 307 VAL A C 1
ATOM 2398 O O . VAL A 1 307 ? -2.900 -2.942 -13.596 1.00 97.94 307 VAL A O 1
ATOM 2401 N N . THR A 1 308 ? -1.348 -4.021 -14.801 1.00 97.44 308 THR A N 1
ATOM 2402 C CA . THR A 1 308 ? -1.754 -5.388 -14.474 1.00 97.44 308 THR A CA 1
ATOM 2403 C C . THR A 1 308 ? -1.599 -5.675 -12.980 1.00 97.44 308 THR A C 1
ATOM 2405 O O . THR A 1 308 ? -2.503 -6.252 -12.371 1.00 97.44 308 THR A O 1
ATOM 2408 N N . ASP A 1 309 ? -0.517 -5.202 -12.350 1.00 97.00 309 ASP A N 1
ATOM 2409 C CA . ASP A 1 309 ? -0.317 -5.338 -10.902 1.00 97.00 309 ASP A CA 1
ATOM 2410 C C . ASP A 1 309 ? -1.400 -4.610 -10.117 1.00 97.00 309 ASP A C 1
ATOM 2412 O O . ASP A 1 309 ? -1.879 -5.110 -9.095 1.00 97.00 309 ASP A O 1
ATOM 2416 N N . VAL A 1 310 ? -1.770 -3.415 -10.585 1.00 98.25 310 VAL A N 1
ATOM 2417 C CA . VAL A 1 310 ? -2.834 -2.602 -9.998 1.00 98.25 310 VAL A CA 1
ATOM 2418 C C . VAL A 1 310 ? -4.173 -3.311 -10.151 1.00 98.25 310 VAL A C 1
ATOM 2420 O O . VAL A 1 310 ? -4.884 -3.460 -9.161 1.00 98.25 310 VAL A O 1
ATOM 2423 N N . ALA A 1 311 ? -4.505 -3.820 -11.339 1.00 98.25 311 ALA A N 1
ATOM 2424 C CA . ALA A 1 311 ? -5.743 -4.563 -11.567 1.00 98.25 311 ALA A CA 1
ATOM 2425 C C . ALA A 1 311 ? -5.846 -5.808 -10.666 1.00 98.25 311 ALA A C 1
ATOM 2427 O O . ALA A 1 311 ? -6.869 -6.026 -10.011 1.00 98.25 311 ALA A O 1
ATOM 2428 N N . ALA A 1 312 ? -4.767 -6.586 -10.559 1.00 98.06 312 ALA A N 1
ATOM 2429 C CA . ALA A 1 312 ? -4.705 -7.731 -9.657 1.00 98.06 312 ALA A CA 1
ATOM 2430 C C . ALA A 1 312 ? -4.785 -7.300 -8.179 1.00 98.06 312 ALA A C 1
ATOM 2432 O O . ALA A 1 312 ? -5.480 -7.930 -7.382 1.00 98.06 312 ALA A O 1
ATOM 2433 N N . GLY A 1 313 ? -4.148 -6.184 -7.815 1.00 98.31 313 GLY A N 1
ATOM 2434 C CA . GLY A 1 313 ? -4.241 -5.580 -6.486 1.00 98.31 313 GLY A CA 1
ATOM 2435 C C . GLY A 1 313 ? -5.667 -5.155 -6.126 1.00 98.31 313 GLY A C 1
ATOM 2436 O O . GLY A 1 313 ? -6.118 -5.427 -5.015 1.00 98.31 313 GLY A O 1
ATOM 2437 N N . LEU A 1 314 ? -6.413 -4.551 -7.059 1.00 98.50 314 LEU A N 1
ATOM 2438 C CA . LEU A 1 314 ? -7.827 -4.202 -6.873 1.00 98.50 314 LEU A CA 1
ATOM 2439 C C . LEU A 1 314 ? -8.653 -5.459 -6.566 1.00 98.50 314 LEU A C 1
ATOM 2441 O O . LEU A 1 314 ? -9.419 -5.471 -5.601 1.00 98.50 314 LEU A O 1
ATOM 2445 N N . ALA A 1 315 ? -8.458 -6.532 -7.340 1.00 98.56 315 ALA A N 1
ATOM 2446 C CA . ALA A 1 315 ? -9.142 -7.805 -7.123 1.00 98.56 315 ALA A CA 1
ATOM 2447 C C . ALA A 1 315 ? -8.821 -8.399 -5.741 1.00 98.56 315 ALA A C 1
ATOM 2449 O O . ALA A 1 315 ? -9.736 -8.766 -5.002 1.00 98.56 315 ALA A O 1
ATOM 2450 N N . VAL A 1 316 ? -7.543 -8.427 -5.348 1.00 98.69 316 VAL A N 1
ATOM 2451 C CA . VAL A 1 316 ? -7.128 -8.888 -4.012 1.00 98.69 316 VAL A CA 1
ATOM 2452 C C . VAL A 1 316 ? -7.755 -8.038 -2.910 1.00 98.69 316 VAL A C 1
ATOM 2454 O O . VAL A 1 316 ? -8.256 -8.598 -1.938 1.00 98.69 316 VAL A O 1
ATOM 2457 N N . GLY A 1 317 ? -7.797 -6.713 -3.064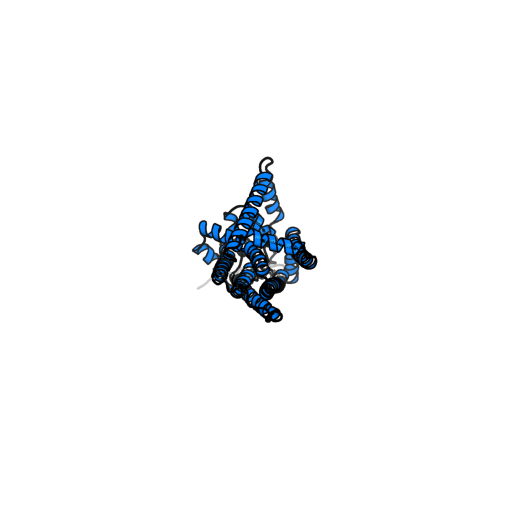 1.00 98.38 317 GLY A N 1
ATOM 2458 C CA . GLY A 1 317 ? -8.408 -5.818 -2.080 1.00 98.38 317 GLY A CA 1
ATOM 2459 C C . GLY A 1 317 ? -9.907 -6.075 -1.891 1.00 98.38 317 GLY A C 1
ATOM 2460 O O . GLY A 1 317 ? -10.397 -6.126 -0.761 1.00 98.38 317 GLY A O 1
ATOM 2461 N N . LEU A 1 318 ? -10.637 -6.317 -2.984 1.00 98.50 318 LEU A N 1
ATOM 2462 C CA . LEU A 1 318 ? -12.056 -6.689 -2.940 1.00 98.50 318 LEU A CA 1
ATOM 2463 C C . LEU A 1 318 ? -12.270 -8.037 -2.238 1.00 98.50 318 LEU A C 1
ATOM 2465 O O . LEU A 1 318 ? -13.157 -8.158 -1.389 1.00 98.50 318 LEU A O 1
ATOM 2469 N N . ILE A 1 319 ? -11.439 -9.037 -2.547 1.00 98.62 319 ILE A N 1
ATOM 2470 C CA . ILE A 1 319 ? -11.497 -10.361 -1.912 1.00 98.62 319 ILE A CA 1
ATOM 2471 C C . ILE A 1 319 ? -11.174 -10.249 -0.419 1.00 98.62 319 ILE A C 1
ATOM 2473 O O . ILE A 1 319 ? -11.918 -10.773 0.410 1.00 98.62 319 ILE A O 1
ATOM 2477 N N . ALA A 1 320 ? -10.110 -9.535 -0.051 1.00 98.50 320 ALA A N 1
ATOM 2478 C CA . ALA A 1 320 ? -9.702 -9.343 1.336 1.00 98.50 320 ALA A CA 1
ATOM 2479 C C . ALA A 1 320 ? -10.787 -8.634 2.157 1.00 98.50 320 ALA A C 1
ATOM 2481 O O . ALA A 1 320 ? -11.089 -9.057 3.275 1.00 98.50 320 ALA A O 1
ATOM 2482 N N . TYR A 1 321 ? -11.430 -7.611 1.589 1.00 98.06 321 TYR A N 1
ATOM 2483 C CA . TYR A 1 321 ? -12.606 -6.979 2.184 1.00 98.06 321 TYR A CA 1
ATOM 2484 C C . TYR A 1 321 ? -13.774 -7.967 2.353 1.00 98.06 321 TYR A C 1
ATOM 2486 O O . TYR A 1 321 ? -14.377 -8.031 3.427 1.00 98.06 321 TYR A O 1
ATOM 2494 N N . GLY A 1 322 ? -14.075 -8.776 1.333 1.00 97.69 322 GLY A N 1
ATOM 2495 C CA . GLY A 1 322 ? -15.123 -9.797 1.392 1.00 97.69 322 GLY A CA 1
ATOM 2496 C C . GLY A 1 322 ? -14.878 -10.839 2.489 1.00 97.69 322 GLY A C 1
ATOM 2497 O O . GLY A 1 322 ? -15.788 -11.149 3.262 1.00 97.69 322 GLY A O 1
ATOM 2498 N N . LEU A 1 323 ? -13.638 -11.320 2.621 1.00 97.81 323 LEU A N 1
ATOM 2499 C CA . LEU A 1 323 ? -13.218 -12.230 3.690 1.00 97.81 323 LEU A CA 1
ATOM 2500 C C . LEU A 1 323 ? -13.324 -11.563 5.064 1.00 97.81 323 LEU A C 1
ATOM 2502 O O . LEU A 1 323 ? -13.878 -12.156 5.991 1.00 97.81 323 LEU A O 1
ATOM 2506 N N . ALA A 1 324 ? -12.858 -10.319 5.198 1.00 96.44 324 ALA A N 1
ATOM 2507 C CA . ALA A 1 324 ? -12.998 -9.543 6.427 1.00 96.44 324 ALA A CA 1
ATOM 2508 C C . ALA A 1 324 ? -14.464 -9.423 6.849 1.00 96.44 324 ALA A C 1
ATOM 2510 O O . ALA A 1 324 ? -14.805 -9.709 7.998 1.00 96.44 324 ALA A O 1
ATOM 2511 N N . TRP A 1 325 ? -15.350 -9.078 5.916 1.00 94.88 325 TRP A N 1
ATOM 2512 C CA . TRP A 1 325 ? -16.782 -9.010 6.172 1.00 94.88 325 TRP A CA 1
ATOM 2513 C C . TRP A 1 325 ? -17.358 -10.375 6.576 1.00 94.88 325 TRP A C 1
ATOM 2515 O O . TRP A 1 325 ? -18.015 -10.469 7.616 1.00 94.88 325 TRP A O 1
ATOM 2525 N N . ALA A 1 326 ? -17.065 -11.438 5.823 1.00 95.31 326 ALA A N 1
ATOM 2526 C CA . ALA A 1 326 ? -17.578 -12.786 6.067 1.00 95.31 326 ALA A CA 1
ATOM 2527 C C . ALA A 1 326 ? -17.130 -13.370 7.418 1.00 95.31 326 ALA A C 1
ATOM 2529 O O . ALA A 1 326 ? -17.946 -13.917 8.159 1.00 95.31 326 ALA A O 1
ATOM 2530 N N . PHE A 1 327 ? -15.862 -13.210 7.793 1.00 95.12 327 PHE A N 1
ATOM 2531 C CA . PHE A 1 327 ? -15.359 -13.690 9.082 1.00 95.12 327 PHE A CA 1
ATOM 2532 C C . PHE A 1 327 ? -15.726 -12.768 10.248 1.00 95.12 327 PHE A C 1
ATOM 2534 O O . PHE A 1 327 ? -15.739 -13.205 11.402 1.00 95.12 327 PHE A O 1
ATOM 2541 N N . SER A 1 328 ? -16.076 -11.507 9.975 1.00 93.25 328 SER A N 1
ATOM 2542 C CA . SER A 1 328 ? -16.565 -10.595 11.011 1.00 93.25 328 SER A CA 1
ATOM 2543 C C . SER A 1 328 ? -17.992 -10.883 11.474 1.00 93.25 328 SER A C 1
ATOM 2545 O O . SER A 1 328 ? -18.428 -10.314 12.475 1.00 93.25 328 SER A O 1
ATOM 2547 N N . LYS A 1 329 ? -18.724 -11.772 10.783 1.00 90.50 329 LYS A N 1
ATOM 2548 C CA . LYS A 1 329 ? -20.134 -12.058 11.082 1.00 90.50 329 LYS A CA 1
ATOM 2549 C C . LYS A 1 329 ? -20.373 -12.480 12.536 1.00 90.50 329 LYS A C 1
ATOM 2551 O O . LYS A 1 329 ? -21.400 -12.132 13.103 1.00 90.50 329 LYS A O 1
ATOM 2556 N N . ARG A 1 330 ? -19.393 -13.122 13.182 1.00 89.88 330 ARG A N 1
ATOM 2557 C CA . ARG A 1 330 ? -19.457 -13.497 14.609 1.00 89.88 330 ARG A CA 1
ATOM 2558 C C . ARG A 1 330 ? -19.562 -12.317 15.590 1.00 89.88 330 ARG A C 1
ATOM 2560 O O . ARG A 1 330 ? -19.876 -12.543 16.749 1.00 89.88 330 ARG A O 1
ATOM 2567 N N . TRP A 1 331 ? -19.305 -11.086 15.144 1.00 88.31 331 TRP A N 1
ATOM 2568 C CA . TRP A 1 331 ? -19.473 -9.856 15.933 1.00 88.31 331 TRP A CA 1
ATOM 2569 C C . TRP A 1 331 ? -20.668 -9.007 15.467 1.00 88.31 331 TRP A C 1
ATOM 2571 O O . TRP A 1 331 ? -20.759 -7.834 15.811 1.00 88.31 331 TRP A O 1
ATOM 2581 N N . GLN A 1 332 ? -21.583 -9.557 14.659 1.00 80.81 332 GLN A N 1
ATOM 2582 C CA . GLN A 1 332 ? -22.740 -8.811 14.138 1.00 80.81 332 GLN A CA 1
ATOM 2583 C C . GLN A 1 332 ? -23.745 -8.371 15.198 1.00 80.81 332 GLN A C 1
ATOM 2585 O O . GLN A 1 332 ? -24.456 -7.403 14.963 1.00 80.81 332 GLN A O 1
ATOM 2590 N N . SER A 1 333 ? -23.807 -9.062 16.335 1.00 77.06 333 SER A N 1
ATOM 2591 C CA . SER A 1 333 ? -24.714 -8.721 17.432 1.00 77.06 333 SER A CA 1
ATOM 2592 C C . SER A 1 333 ? -24.295 -7.464 18.203 1.00 77.06 333 SER A C 1
ATOM 2594 O O . SER A 1 333 ? -25.011 -7.045 19.108 1.00 77.06 333 SER A O 1
ATOM 2596 N N . GLU A 1 334 ? -23.129 -6.884 17.905 1.00 74.12 334 GLU A N 1
ATOM 2597 C CA . GLU A 1 334 ? -22.698 -5.628 18.517 1.00 74.12 334 GLU A CA 1
ATOM 2598 C C . GLU A 1 334 ? -23.443 -4.427 17.910 1.00 74.12 334 GLU A C 1
ATOM 2600 O O . GLU A 1 334 ? -23.749 -4.435 16.714 1.00 74.12 334 GLU A O 1
ATOM 2605 N N . PRO A 1 335 ? -23.702 -3.373 18.707 1.00 67.44 335 PRO A N 1
ATOM 2606 C CA . PRO A 1 335 ? -24.230 -2.117 18.191 1.00 67.44 335 PRO A CA 1
ATOM 2607 C C . PRO A 1 335 ? -23.371 -1.583 17.038 1.00 67.44 335 PRO A C 1
ATOM 2609 O O . PRO A 1 335 ? -22.158 -1.813 16.994 1.00 67.44 335 PRO A O 1
ATOM 2612 N N . ALA A 1 336 ? -24.001 -0.847 16.118 1.00 70.12 336 ALA A N 1
ATOM 2613 C CA . ALA A 1 336 ? -23.288 -0.135 15.061 1.00 70.12 336 ALA A CA 1
ATOM 2614 C C . ALA A 1 336 ? -22.185 0.767 15.645 1.00 70.12 336 ALA A C 1
ATOM 2616 O O . ALA A 1 336 ? -22.221 1.118 16.829 1.00 70.12 336 ALA A O 1
ATOM 2617 N N . ALA A 1 337 ? -21.202 1.129 14.812 1.00 67.12 337 ALA A N 1
ATOM 2618 C CA . ALA A 1 337 ? -20.124 2.023 15.222 1.00 67.12 337 ALA A CA 1
ATOM 2619 C C . ALA A 1 337 ? -20.704 3.258 15.946 1.00 67.12 337 ALA A C 1
ATOM 2621 O O . ALA A 1 337 ? -21.664 3.849 15.439 1.00 67.12 337 ALA A O 1
ATOM 2622 N N . PRO A 1 338 ? -20.171 3.641 17.123 1.00 66.31 338 PRO A N 1
ATOM 2623 C CA . PRO A 1 338 ? -20.596 4.868 17.783 1.00 66.31 338 PRO A CA 1
ATOM 2624 C C . PRO A 1 338 ? -20.417 6.044 16.824 1.00 66.31 338 PRO A C 1
ATOM 2626 O O . PRO A 1 338 ? -19.440 6.063 16.074 1.00 66.31 338 PRO A O 1
ATOM 2629 N N . ALA A 1 339 ? -21.340 7.008 16.846 1.00 62.22 339 ALA A N 1
ATOM 2630 C CA . ALA A 1 339 ? -21.174 8.237 16.077 1.00 62.22 339 ALA A CA 1
ATOM 2631 C C . ALA A 1 339 ? -19.819 8.873 16.443 1.00 62.22 339 ALA A C 1
ATOM 2633 O O . ALA A 1 339 ? -19.558 9.117 17.624 1.00 62.22 339 ALA A O 1
ATOM 2634 N N . ALA A 1 340 ? -18.955 9.025 15.435 1.00 57.09 340 ALA A N 1
ATOM 2635 C CA . ALA A 1 340 ? -17.593 9.537 15.570 1.00 57.09 340 ALA A CA 1
ATOM 2636 C C . ALA A 1 340 ? -17.546 11.064 15.632 1.00 57.09 340 ALA A C 1
ATOM 2638 O O . ALA A 1 340 ? -18.394 11.707 14.965 1.00 57.09 340 ALA A O 1
#

Sequence (340 aa):
MITRARGRAASPRHAPGASRALRRPRVRFASRGGFDYKMAVRNARLASNSPRSGMSATLVARIVETALMVATILLLVWVAVPGVAPWRIAGSSAWRTLRSGRRALYLAACLSILFANYAYLHLGMDQRLTASVVAARGHDYTADVHALEGDAVACLQRGLACPPCTWFLGFVYVVVFPCIVFVMLFVFDHLRYRRGLAMLLIGYLANYLLVLPFYLWLPVREVFHYYRHDVGNGAVRL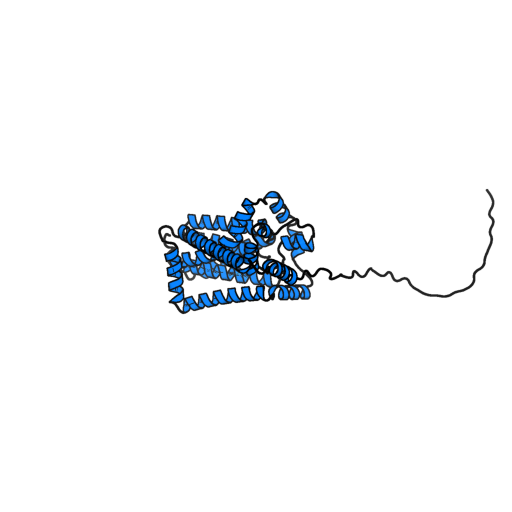LLDDIHPAVMQAYRAMSGLDNCLPSFHTSLAVTMALLTWHLGNARFAALITVFAAANVLSTLYLGIHWVTDVAAGLAVGLIAYGLAWAFSKRWQSEPAAPAA

Radius of gyration: 28.64 Å; Cα contacts (8 Å, |Δi|>4): 372; chains: 1; bounding box: 71×57×118 Å

Foldseek 3Di:
DDDDDDDDDDDDDDDDDDDPPPDDDDPPPPPPDPDPVVVVVVVVVVVLPPPPDNPVVLVVLVVVLVVLLVVLLQVLLCQLDPPDRSCCLVVVLVVVLVPDPVSVVVVVVVVVVQVVLLCCLVVCVLVVLVVVLCVVVVDACQVVLCVVQPCPLLVVQVVDPDPVLLVVLLCLQLRNLVSLLVSQCSSCVSLVVVLLNLLSVLLLVLLCVVLVVCSNNHFHFFQQCCCVRVVNPSSFAQSLVVPDVSSVVSVSSNDDGGSAAAPSSLLSLLLSLVSSVQQVPVSSSVVSVVSSVSSLVSCSNSRGYRPNNNVRSNVSNVVSSVSSNVVSVVVVPDDGRPDD